Protein AF-A0A9D9LBS1-F1 (afdb_monomer)

Secondary structure (DSSP, 8-state):
--HHHHHHHHHHHHHHHHHHHHHHTT---HHHHHHHHHHHHHHHHH-S---SHHHHHHHHHHT-S-TTHHHHHHHHHHHTTT-----HHHHHHHHHHHHHTT-HHHHHHHHH--SSSSHHHHHHTT-SS--SSTTS-S-S--GGGTHHHHHIIIIIS-----TTSGGGTSEEE-----TT--EEEEEEEETTEEEEEEEEEETTEEEEEEEESS-EEETTEEE-SEEEEEEE--

Mean predicted aligned error: 3.22 Å

Foldseek 3Di:
DDPVLVVLLVLLVVLVVVLVVCVVVVHDNVVSPVSSVVSLVVNCVVPQDDQQLLNLLSCQVSVHHDPCSLVSNLVVCVVVQLADRDALSSLQRNLVSCLVVVNNQSSVSNACVCDPQHDNVCVVVVQPEPARDSVRPDGSHDCSSVSVVVSCVCAQQVFDADPVCPQPQEGARDHDDHPPDAKDWDWDQGPLGIKIKIWGQDPFAIKIKIAASAWYDDVNHTDGGGIDIDGDGD

pLDDT: mean 96.55, std 3.09, range [60.72, 98.62]

Sequence (234 aa):
APVPFVLTATARREALRLAEYAKVLGRETGEYLEQAKVYEAALLREYPNLSQTTALAIYAYEHIGPRDAARRLAAKVRENAAKADYGVLGAKLVPRVLAQNGYVDEALELLIQPEYPGYVNWLRMGATTLWEYWDGSFSHAHVMFGDLASFMMQYLAGIKPDKAHPGFSFLDWKPCFPQKLAWLKACSQLPTGKISVSWKRTAKGVKYEITLPVPGKIFGKKVAAGKHTGLVDR

Radius of gyration: 19.37 Å; Cα contacts (8 Å, |Δi|>4): 402; chains: 1; bounding box: 49×47×43 Å

Structure (mmCIF, N/CA/C/O backbone):
data_AF-A0A9D9LBS1-F1
#
_entry.id   AF-A0A9D9LBS1-F1
#
loop_
_atom_site.group_PDB
_atom_site.id
_atom_site.type_symbol
_atom_site.label_atom_id
_atom_site.label_alt_id
_atom_site.label_comp_id
_atom_site.label_asym_id
_atom_site.label_entity_id
_atom_site.label_seq_id
_atom_site.pdbx_PDB_ins_code
_atom_site.Cartn_x
_atom_site.Cartn_y
_atom_site.Cartn_z
_atom_site.occupancy
_atom_site.B_iso_or_equiv
_atom_site.auth_seq_id
_atom_site.auth_comp_id
_atom_site.auth_asym_id
_atom_site.auth_atom_id
_atom_site.pdbx_PDB_model_num
ATOM 1 N N . ALA A 1 1 ? 12.392 0.406 -13.557 1.00 89.44 1 ALA A N 1
ATOM 2 C CA . ALA A 1 1 ? 12.799 1.815 -13.359 1.00 89.44 1 ALA A CA 1
ATOM 3 C C . ALA A 1 1 ? 14.321 1.857 -13.287 1.00 89.44 1 ALA A C 1
ATOM 5 O O . ALA A 1 1 ? 14.872 0.887 -12.771 1.00 89.44 1 ALA A O 1
ATOM 6 N N . PRO A 1 2 ? 14.995 2.900 -13.802 1.00 95.69 2 PRO A N 1
ATOM 7 C CA . PRO A 1 2 ? 16.451 3.009 -13.726 1.00 95.69 2 PRO A CA 1
ATOM 8 C C . PRO A 1 2 ? 16.939 2.955 -12.274 1.00 95.69 2 PRO A C 1
ATOM 10 O O . PRO A 1 2 ? 16.338 3.583 -11.401 1.00 95.69 2 PRO A O 1
ATOM 13 N N . VAL A 1 3 ? 18.026 2.225 -12.016 1.00 95.62 3 VAL A N 1
ATOM 14 C CA . VAL A 1 3 ? 18.598 2.097 -10.664 1.00 95.62 3 VAL A CA 1
ATOM 15 C C . VAL A 1 3 ? 18.942 3.464 -10.056 1.00 95.62 3 VAL A C 1
ATOM 17 O O . VAL A 1 3 ? 18.500 3.711 -8.934 1.00 95.62 3 VAL A O 1
ATOM 20 N N . PRO A 1 4 ? 19.608 4.402 -10.767 1.00 97.44 4 PRO A N 1
ATOM 21 C CA . PRO A 1 4 ? 19.928 5.701 -10.177 1.00 97.44 4 PRO A CA 1
ATOM 22 C C . PRO A 1 4 ? 18.678 6.515 -9.818 1.00 97.44 4 PRO A C 1
ATOM 24 O O . PRO A 1 4 ? 18.653 7.158 -8.777 1.00 97.44 4 PRO A O 1
ATOM 27 N N . PHE A 1 5 ? 17.601 6.433 -10.610 1.00 97.75 5 PHE A N 1
ATOM 28 C CA . PHE A 1 5 ? 16.321 7.064 -10.267 1.00 97.75 5 PHE A CA 1
ATOM 29 C C . PHE A 1 5 ? 15.759 6.523 -8.944 1.00 97.75 5 PHE A C 1
ATOM 31 O O . PHE A 1 5 ? 15.382 7.293 -8.063 1.00 97.75 5 PHE A O 1
ATOM 38 N N . VAL A 1 6 ? 15.728 5.195 -8.787 1.00 96.94 6 VAL A N 1
ATOM 39 C CA . VAL A 1 6 ? 15.213 4.543 -7.573 1.00 96.94 6 VAL A CA 1
ATOM 40 C C . VAL A 1 6 ? 16.053 4.908 -6.348 1.00 96.94 6 VAL A C 1
ATOM 42 O O . VAL A 1 6 ? 15.490 5.220 -5.296 1.00 96.94 6 VAL A O 1
ATOM 45 N N . LEU A 1 7 ? 17.381 4.892 -6.477 1.00 97.19 7 LEU A N 1
ATOM 46 C CA . LEU A 1 7 ? 18.294 5.241 -5.390 1.00 97.19 7 LEU A CA 1
ATOM 47 C C . LEU A 1 7 ? 18.145 6.707 -4.980 1.00 97.19 7 LEU A C 1
ATOM 49 O O . LEU A 1 7 ? 17.982 6.981 -3.795 1.00 97.19 7 LEU A O 1
ATOM 53 N N . THR A 1 8 ? 18.108 7.639 -5.934 1.00 97.88 8 THR A N 1
ATOM 54 C CA . THR A 1 8 ? 17.955 9.071 -5.634 1.00 97.88 8 THR A CA 1
ATOM 55 C C . THR A 1 8 ? 16.583 9.382 -5.030 1.00 97.88 8 THR A C 1
ATOM 57 O O . THR A 1 8 ? 16.495 10.150 -4.073 1.00 97.88 8 THR A O 1
ATOM 60 N N . ALA A 1 9 ? 15.507 8.745 -5.509 1.00 97.56 9 ALA A N 1
ATOM 61 C CA . ALA A 1 9 ? 14.179 8.877 -4.902 1.00 97.56 9 ALA A CA 1
ATOM 62 C C . ALA A 1 9 ? 14.149 8.331 -3.467 1.00 97.56 9 ALA A C 1
ATOM 64 O O . ALA A 1 9 ? 13.569 8.952 -2.576 1.00 97.56 9 ALA A O 1
ATOM 65 N N . THR A 1 10 ? 14.829 7.209 -3.223 1.00 96.81 10 THR A N 1
ATOM 66 C CA . THR A 1 10 ? 14.969 6.643 -1.876 1.00 96.81 10 THR A CA 1
ATOM 67 C C . THR A 1 10 ? 15.778 7.573 -0.973 1.00 96.81 10 THR A C 1
ATOM 69 O O . THR A 1 10 ? 15.340 7.859 0.134 1.00 96.81 10 THR A O 1
ATOM 72 N N . ALA A 1 11 ? 16.898 8.120 -1.450 1.00 97.88 11 ALA A N 1
ATOM 73 C CA . ALA A 1 11 ? 17.718 9.066 -0.695 1.00 97.88 11 ALA A CA 1
ATOM 74 C C . ALA A 1 11 ? 16.939 10.336 -0.317 1.00 97.88 11 ALA A C 1
ATOM 76 O O . ALA A 1 11 ? 16.990 10.768 0.834 1.00 97.88 11 ALA A O 1
ATOM 77 N N . ARG A 1 12 ? 16.130 10.880 -1.242 1.00 98.19 12 ARG A N 1
ATOM 78 C CA . ARG A 1 12 ? 15.191 11.975 -0.944 1.00 98.19 12 ARG A CA 1
ATOM 79 C C . ARG A 1 12 ? 14.228 11.600 0.181 1.00 98.19 12 ARG A C 1
ATOM 81 O O . ARG A 1 12 ? 14.052 12.375 1.118 1.00 98.19 12 ARG A O 1
ATOM 88 N N . ARG A 1 13 ? 13.600 10.423 0.092 1.00 97.31 13 ARG A N 1
ATOM 89 C CA . ARG A 1 13 ? 12.663 9.933 1.113 1.00 97.31 13 ARG A CA 1
ATOM 90 C C . ARG A 1 13 ? 13.339 9.800 2.476 1.00 97.31 13 ARG A C 1
ATOM 92 O O . ARG A 1 13 ? 12.746 10.194 3.477 1.00 97.31 13 ARG A O 1
ATOM 99 N N . GLU A 1 14 ? 14.549 9.250 2.526 1.00 97.94 14 GLU A N 1
ATOM 100 C CA . GLU A 1 14 ? 15.291 9.101 3.781 1.00 97.94 14 GLU A CA 1
ATOM 101 C C . GLU A 1 14 ? 15.689 10.457 4.373 1.00 97.94 14 GLU A C 1
ATOM 103 O O . GLU A 1 14 ? 15.511 10.656 5.570 1.00 97.94 14 GLU A O 1
ATOM 108 N N . ALA A 1 15 ? 16.105 11.429 3.556 1.00 98.31 15 ALA A N 1
ATOM 109 C CA . ALA A 1 15 ? 16.367 12.790 4.028 1.00 98.31 15 ALA A CA 1
ATOM 110 C C . ALA A 1 15 ? 15.108 13.435 4.646 1.00 98.31 15 ALA A C 1
ATOM 112 O O . ALA A 1 15 ? 15.153 13.969 5.753 1.00 98.31 15 ALA A O 1
ATOM 113 N N . LEU A 1 16 ? 13.940 13.293 4.006 1.00 97.81 16 LEU A N 1
ATOM 114 C CA . LEU A 1 16 ? 12.671 13.766 4.577 1.00 97.81 16 LEU A CA 1
ATOM 115 C C . LEU A 1 16 ? 12.319 13.056 5.895 1.00 97.81 16 LEU A C 1
ATOM 117 O O . LEU A 1 16 ? 11.843 13.697 6.831 1.00 97.81 16 LEU A O 1
ATOM 121 N N . ARG A 1 17 ? 12.572 11.747 6.005 1.00 96.75 17 ARG A N 1
ATOM 122 C CA . ARG A 1 17 ? 12.360 10.992 7.252 1.00 96.75 17 ARG A CA 1
ATOM 123 C C . ARG A 1 17 ? 13.307 11.427 8.360 1.00 96.75 17 ARG A C 1
ATOM 125 O O . ARG A 1 17 ? 12.867 11.562 9.494 1.00 96.75 17 ARG A O 1
ATOM 132 N N . LEU A 1 18 ? 14.574 11.679 8.044 1.00 97.94 18 LEU A N 1
ATOM 133 C CA . LEU A 1 18 ? 15.536 12.211 9.006 1.00 97.94 18 LEU A CA 1
ATOM 134 C C . LEU A 1 18 ? 15.104 13.587 9.513 1.00 97.94 18 LEU A C 1
ATOM 136 O O . LEU A 1 18 ? 15.179 13.824 10.714 1.00 97.94 18 LEU A O 1
ATOM 140 N N . ALA A 1 19 ? 14.552 14.446 8.651 1.00 98.06 19 ALA A N 1
ATOM 141 C CA . ALA A 1 19 ? 13.939 15.700 9.086 1.00 98.06 19 ALA A CA 1
ATOM 142 C C . ALA A 1 19 ? 12.725 15.467 10.013 1.00 98.06 19 ALA A C 1
ATOM 144 O O . ALA A 1 19 ? 12.604 16.134 11.043 1.00 98.06 19 ALA A O 1
ATOM 145 N N . GLU A 1 20 ? 11.847 14.501 9.696 1.00 95.31 20 GLU A N 1
ATOM 146 C CA . GLU A 1 20 ? 10.733 14.102 10.575 1.00 95.31 20 GLU A CA 1
ATOM 147 C C . GLU A 1 20 ? 11.251 13.628 11.950 1.00 95.31 20 GLU A C 1
ATOM 149 O O . GLU A 1 20 ? 10.736 14.054 12.985 1.00 95.31 20 GLU A O 1
ATOM 154 N N . TYR A 1 21 ? 12.294 12.794 11.984 1.00 96.00 21 TYR A N 1
ATOM 155 C CA . TYR A 1 21 ? 12.882 12.274 13.222 1.00 96.00 21 TYR A CA 1
ATOM 156 C C . TYR A 1 21 ? 13.606 13.352 14.026 1.00 96.00 21 TYR A C 1
ATOM 158 O O . TYR A 1 21 ? 13.414 13.439 15.237 1.00 96.00 21 TYR A O 1
ATOM 166 N N . ALA A 1 22 ? 14.394 14.205 13.371 1.00 97.56 22 ALA A N 1
ATOM 167 C CA . ALA A 1 22 ? 15.072 15.327 14.008 1.00 97.56 22 ALA A CA 1
ATOM 168 C C . ALA A 1 22 ? 14.062 16.257 14.686 1.00 97.56 22 ALA A C 1
ATOM 170 O O . ALA A 1 22 ? 14.231 16.582 15.859 1.00 97.56 22 ALA A O 1
ATOM 171 N N . LYS A 1 23 ? 12.946 16.568 14.014 1.00 95.81 23 LYS A N 1
ATOM 172 C CA . LYS A 1 23 ? 11.851 17.349 14.601 1.00 95.81 23 LYS A CA 1
ATOM 173 C C . LYS A 1 23 ? 11.283 16.702 15.866 1.00 95.81 23 LYS A C 1
ATOM 175 O O . LYS A 1 23 ? 11.083 17.394 16.859 1.00 95.81 23 LYS A O 1
ATOM 180 N N . VAL A 1 24 ? 11.027 15.391 15.847 1.00 94.12 24 VAL A N 1
ATOM 181 C CA . VAL A 1 24 ? 10.524 14.653 17.023 1.00 94.12 24 VAL A CA 1
ATOM 182 C C . VAL A 1 24 ? 11.526 14.687 18.180 1.00 94.12 24 VAL A C 1
ATOM 184 O O . VAL A 1 24 ? 11.125 14.775 19.336 1.00 94.12 24 VAL A O 1
ATOM 187 N N . LEU A 1 25 ? 12.823 14.651 17.874 1.00 96.62 25 LEU A N 1
ATOM 188 C CA . LEU A 1 25 ? 13.906 14.677 18.858 1.00 96.62 25 LEU A CA 1
ATOM 189 C C . LEU A 1 25 ? 14.319 16.096 19.292 1.00 96.62 25 LEU A C 1
ATOM 191 O O . LEU A 1 25 ? 15.281 16.225 20.047 1.00 96.62 25 LEU A O 1
ATOM 195 N N . GLY A 1 26 ? 13.647 17.150 18.812 1.00 97.25 26 GLY A N 1
ATOM 196 C CA . GLY A 1 26 ? 14.011 18.542 19.104 1.00 97.25 26 GLY A CA 1
ATOM 197 C C . GLY A 1 26 ? 15.367 18.963 18.523 1.00 97.25 26 GLY A C 1
ATOM 198 O O . GLY A 1 26 ? 16.056 19.790 19.112 1.00 97.25 26 GLY A O 1
ATOM 199 N N . ARG A 1 27 ? 15.776 18.361 17.403 1.00 98.00 27 ARG A N 1
ATOM 200 C CA . ARG A 1 27 ? 17.031 18.640 16.691 1.00 98.00 27 ARG A CA 1
ATOM 201 C C . ARG A 1 27 ? 16.787 19.467 15.432 1.00 98.00 27 ARG A C 1
ATOM 203 O O . ARG A 1 27 ? 15.689 19.469 14.875 1.00 98.00 27 ARG A O 1
ATOM 210 N N . GLU A 1 28 ? 17.849 20.112 14.961 1.00 97.38 28 GLU A N 1
ATOM 211 C CA . GLU A 1 28 ? 17.852 20.866 13.708 1.00 97.38 28 GLU A CA 1
ATOM 212 C C . GLU A 1 28 ? 17.455 19.995 12.508 1.00 97.38 28 GLU A C 1
ATOM 214 O O . GLU A 1 28 ? 17.869 18.843 12.380 1.00 97.38 28 GLU A O 1
ATOM 219 N N . THR A 1 29 ? 16.639 20.564 11.617 1.00 98.19 29 THR A N 1
ATOM 220 C CA . THR A 1 29 ? 16.077 19.856 10.447 1.00 98.19 29 THR A CA 1
ATOM 221 C C . THR A 1 29 ? 16.605 20.374 9.110 1.00 98.19 29 THR A C 1
ATOM 223 O O . THR A 1 29 ? 16.421 19.710 8.090 1.00 98.19 29 THR A O 1
ATOM 226 N N . GLY A 1 30 ? 17.251 21.547 9.109 1.00 97.56 30 GLY A N 1
ATOM 227 C CA . GLY A 1 30 ? 17.585 22.300 7.899 1.00 97.56 30 GLY A CA 1
ATOM 228 C C . GLY A 1 30 ? 18.428 21.510 6.902 1.00 97.56 30 GLY A C 1
ATOM 229 O O . GLY A 1 30 ? 18.042 21.400 5.743 1.00 97.56 30 GLY A O 1
ATOM 230 N N . GLU A 1 31 ? 19.519 20.892 7.360 1.00 97.44 31 GLU A N 1
ATOM 231 C CA . GLU A 1 31 ? 20.429 20.116 6.504 1.00 97.44 31 GLU A CA 1
ATOM 232 C C . GLU A 1 31 ? 19.696 19.010 5.730 1.00 97.44 31 GLU A C 1
ATOM 234 O O . GLU A 1 31 ? 19.823 18.906 4.510 1.00 97.44 31 GLU A O 1
ATOM 239 N N . TYR A 1 32 ? 18.856 18.231 6.416 1.00 98.31 32 TYR A N 1
ATOM 240 C CA . TYR A 1 32 ? 18.104 17.138 5.800 1.00 98.31 32 TYR A CA 1
ATOM 241 C C . TYR A 1 32 ? 17.063 17.635 4.789 1.00 98.31 32 TYR A C 1
ATOM 243 O O . TYR A 1 32 ? 16.858 17.016 3.743 1.00 98.31 32 TYR A O 1
ATOM 251 N N . LEU A 1 33 ? 16.408 18.763 5.075 1.00 98.38 33 LEU A N 1
ATOM 252 C CA . LEU A 1 33 ? 15.448 19.369 4.152 1.00 98.38 33 LEU A CA 1
ATOM 253 C C . LEU A 1 33 ? 16.139 19.920 2.900 1.00 98.38 33 LEU A C 1
ATOM 255 O O . LEU A 1 33 ? 15.628 19.728 1.796 1.00 98.38 33 LEU A O 1
ATOM 259 N N . GLU A 1 34 ? 17.305 20.552 3.044 1.00 98.38 34 GLU A N 1
ATOM 260 C CA . GLU A 1 34 ? 18.101 21.005 1.899 1.00 98.38 34 GLU A CA 1
ATOM 261 C C . GLU A 1 34 ? 18.599 19.825 1.061 1.00 98.38 34 GLU A C 1
ATOM 263 O O . GLU A 1 34 ? 18.470 19.831 -0.165 1.00 98.38 34 GLU A O 1
ATOM 268 N N . GLN A 1 35 ? 19.061 18.751 1.702 1.00 98.06 35 GLN A N 1
ATOM 269 C CA . GLN A 1 35 ? 19.476 17.540 1.000 1.00 98.06 35 GLN A CA 1
ATOM 270 C C . GLN A 1 35 ? 18.318 16.911 0.203 1.00 98.06 35 GLN A C 1
ATOM 272 O O . GLN A 1 35 ? 18.492 16.523 -0.956 1.00 98.06 35 GLN A O 1
ATOM 277 N N . ALA A 1 36 ? 17.109 16.868 0.774 1.00 98.25 36 ALA A N 1
ATOM 278 C CA . ALA A 1 36 ? 15.919 16.390 0.074 1.00 98.25 36 ALA A CA 1
ATOM 279 C C . ALA A 1 36 ? 15.594 17.234 -1.174 1.00 98.25 36 ALA A C 1
ATOM 281 O O . ALA A 1 36 ? 15.261 16.666 -2.219 1.00 98.25 36 ALA A O 1
ATOM 282 N N . LYS A 1 37 ? 15.739 18.567 -1.099 1.00 98.00 37 LYS A N 1
ATOM 283 C CA . LYS A 1 37 ? 15.551 19.473 -2.248 1.00 98.00 37 LYS A CA 1
ATOM 284 C C . LYS A 1 37 ? 16.577 19.218 -3.351 1.00 98.00 37 LYS A C 1
ATOM 286 O O . LYS A 1 37 ? 16.204 19.189 -4.522 1.00 98.00 37 LYS A O 1
ATOM 291 N N . VAL A 1 38 ? 17.844 18.990 -2.995 1.00 98.25 38 VAL A N 1
ATOM 292 C CA . VAL A 1 38 ? 18.903 18.660 -3.965 1.00 98.25 38 VAL A CA 1
ATOM 293 C C . VAL A 1 38 ? 18.562 17.374 -4.721 1.00 98.25 38 VAL A C 1
ATOM 295 O O . VAL A 1 38 ? 18.625 17.345 -5.953 1.00 98.25 38 VAL A O 1
ATOM 298 N N . TYR A 1 39 ? 18.140 16.323 -4.010 1.00 98.25 39 TYR A N 1
ATOM 299 C CA . TYR A 1 39 ? 17.729 15.071 -4.647 1.00 98.25 39 TYR A CA 1
ATOM 300 C C . TYR A 1 39 ? 16.485 15.236 -5.523 1.00 98.25 39 TYR A C 1
ATOM 302 O O . TYR A 1 39 ? 16.432 14.672 -6.614 1.00 98.25 39 TYR A O 1
ATOM 310 N N . GLU A 1 40 ? 15.499 16.020 -5.088 1.00 97.56 40 GLU A N 1
ATOM 311 C CA . GLU A 1 40 ? 14.312 16.317 -5.894 1.00 97.56 40 GLU A CA 1
ATOM 312 C C . GLU A 1 40 ? 14.665 17.040 -7.195 1.00 97.56 40 GLU A C 1
ATOM 314 O O . GLU A 1 40 ? 14.237 16.614 -8.267 1.00 97.56 40 GLU A O 1
ATOM 319 N N . ALA A 1 41 ? 15.501 18.077 -7.124 1.00 97.25 41 ALA A N 1
ATOM 320 C CA . ALA A 1 41 ? 15.955 18.809 -8.302 1.00 97.25 41 ALA A CA 1
ATOM 321 C C . ALA A 1 41 ? 16.694 17.893 -9.292 1.00 97.25 41 ALA A C 1
ATOM 323 O O . ALA A 1 41 ? 16.435 17.944 -10.496 1.00 97.25 41 ALA A O 1
ATOM 324 N N . ALA A 1 42 ? 17.564 17.006 -8.795 1.00 97.50 42 ALA A N 1
ATOM 325 C CA . ALA A 1 42 ? 18.244 16.013 -9.622 1.00 97.50 42 ALA A CA 1
ATOM 326 C C . ALA A 1 42 ? 17.261 15.023 -10.273 1.00 97.50 42 ALA A C 1
ATOM 328 O O . ALA A 1 42 ? 17.381 14.733 -11.462 1.00 97.50 42 ALA A O 1
ATOM 329 N N . LEU A 1 43 ? 16.257 14.538 -9.533 1.00 97.31 43 LEU A N 1
ATOM 330 C CA . LEU A 1 43 ? 15.231 13.639 -10.071 1.00 97.31 43 LEU A CA 1
ATOM 331 C C . LEU A 1 43 ? 14.442 14.293 -11.204 1.00 97.31 43 LEU A C 1
ATOM 333 O O . LEU A 1 43 ? 14.260 13.669 -12.245 1.00 97.31 43 LEU A O 1
ATOM 337 N N . LEU A 1 44 ? 13.997 15.538 -11.021 1.00 95.00 44 LEU A N 1
ATOM 338 C CA . LEU A 1 44 ? 13.207 16.248 -12.029 1.00 95.00 44 LEU A CA 1
ATOM 339 C C . LEU A 1 44 ? 14.029 16.610 -13.271 1.00 95.00 44 LEU A C 1
ATOM 341 O O . LEU A 1 44 ? 13.476 16.634 -14.368 1.00 95.00 44 LEU A O 1
ATOM 345 N N . ARG A 1 45 ? 15.333 16.863 -13.112 1.00 96.88 45 ARG A N 1
ATOM 346 C CA . ARG A 1 45 ? 16.241 17.166 -14.224 1.00 96.88 45 ARG A CA 1
ATOM 347 C C . ARG A 1 45 ? 16.578 15.929 -15.056 1.00 96.88 45 ARG A C 1
ATOM 349 O O . ARG A 1 45 ? 16.433 15.961 -16.271 1.00 96.88 45 ARG A O 1
ATOM 356 N N . GLU A 1 46 ? 17.029 14.855 -14.409 1.00 97.44 46 GLU A N 1
ATOM 357 C CA . GLU A 1 46 ? 17.530 13.650 -15.094 1.00 97.44 46 GLU A CA 1
ATOM 358 C C . GLU A 1 46 ? 16.395 12.702 -15.519 1.00 97.44 46 GLU A C 1
ATOM 360 O O . GLU A 1 46 ? 16.500 11.975 -16.505 1.00 97.44 46 GLU A O 1
ATOM 365 N N . TYR A 1 47 ? 15.288 12.700 -14.770 1.00 96.94 47 TYR A N 1
ATOM 366 C CA . TYR A 1 47 ? 14.158 11.794 -14.960 1.00 96.94 47 TYR A CA 1
ATOM 367 C C . TYR A 1 47 ? 12.834 12.570 -14.903 1.00 96.94 47 TYR A C 1
ATOM 369 O O . TYR A 1 47 ? 12.031 12.357 -13.991 1.00 96.94 47 TYR A O 1
ATOM 377 N N . PRO A 1 48 ? 12.552 13.460 -15.869 1.00 93.50 48 PRO A N 1
ATOM 378 C CA . PRO A 1 48 ? 11.336 14.272 -15.843 1.00 93.50 48 PRO A CA 1
ATOM 379 C C . PRO A 1 48 ? 10.061 13.455 -16.098 1.00 93.50 48 PRO A C 1
ATOM 381 O O . PRO A 1 48 ? 8.979 13.842 -15.657 1.00 93.50 48 PRO A O 1
ATOM 384 N N . ASN A 1 49 ? 10.155 12.341 -16.838 1.00 93.38 49 ASN A N 1
ATOM 385 C CA . ASN A 1 49 ? 8.973 11.626 -17.318 1.00 93.38 49 ASN A CA 1
ATOM 386 C C . ASN A 1 49 ? 9.215 10.135 -17.624 1.00 93.38 49 ASN A C 1
ATOM 388 O O . ASN A 1 49 ? 9.121 9.694 -18.770 1.00 93.38 49 ASN A O 1
ATOM 392 N N . LEU A 1 50 ? 9.508 9.331 -16.602 1.00 96.44 50 LEU A N 1
ATOM 393 C CA . LEU A 1 50 ? 9.565 7.873 -16.757 1.00 96.44 50 LEU A CA 1
ATOM 394 C C . LEU A 1 50 ? 8.166 7.239 -16.877 1.00 96.44 50 LEU A C 1
ATOM 396 O O . LEU A 1 50 ? 7.190 7.728 -16.312 1.00 96.44 50 LEU A O 1
ATOM 400 N N . SER A 1 51 ? 8.082 6.110 -17.589 1.00 95.94 51 SER A N 1
ATOM 401 C CA . SER A 1 51 ? 6.829 5.385 -17.864 1.00 95.94 51 SER A CA 1
ATOM 402 C C . SER A 1 51 ? 6.769 3.970 -17.278 1.00 95.94 51 SER A C 1
ATOM 404 O O . SER A 1 51 ? 5.729 3.317 -17.365 1.00 95.94 51 SER A O 1
ATOM 406 N N . GLN A 1 52 ? 7.857 3.464 -16.681 1.00 96.75 52 GLN A N 1
ATOM 407 C CA . GLN A 1 52 ? 7.837 2.131 -16.072 1.00 96.75 52 GLN A CA 1
ATOM 408 C C . GLN A 1 52 ? 6.924 2.122 -14.839 1.00 96.75 52 GLN A C 1
ATOM 410 O O . GLN A 1 52 ? 6.918 3.078 -14.065 1.00 96.75 52 GLN A O 1
ATOM 415 N N . THR A 1 53 ? 6.222 1.014 -14.609 1.00 97.31 53 THR A N 1
ATOM 416 C CA . THR A 1 53 ? 5.223 0.831 -13.539 1.00 97.31 53 THR A CA 1
ATOM 417 C C . THR A 1 53 ? 5.753 1.254 -12.163 1.00 97.31 53 THR A C 1
ATOM 419 O O . THR A 1 53 ? 5.159 2.097 -11.491 1.00 97.31 53 THR A O 1
ATOM 422 N N . THR A 1 54 ? 6.943 0.776 -11.774 1.00 97.75 54 THR A N 1
ATOM 423 C CA . THR A 1 54 ? 7.592 1.182 -10.514 1.00 97.75 54 THR A CA 1
ATOM 424 C C . THR A 1 54 ? 7.965 2.668 -10.482 1.00 97.75 54 THR A C 1
ATOM 426 O O . THR A 1 54 ? 7.887 3.278 -9.422 1.00 97.75 54 THR A O 1
ATOM 429 N N . ALA A 1 55 ? 8.359 3.273 -11.609 1.00 97.88 55 ALA A N 1
ATOM 430 C CA . ALA A 1 55 ? 8.723 4.692 -11.644 1.00 97.88 55 ALA A CA 1
ATOM 431 C C . ALA A 1 55 ? 7.494 5.595 -11.484 1.00 97.88 55 ALA A C 1
ATOM 433 O O . ALA A 1 55 ? 7.518 6.521 -10.679 1.00 97.88 55 ALA A O 1
ATOM 434 N N . LEU A 1 56 ? 6.397 5.269 -12.173 1.00 98.25 56 LEU A N 1
ATOM 435 C CA . LEU A 1 56 ? 5.111 5.951 -12.013 1.00 98.25 56 LEU A CA 1
ATOM 436 C C . LEU A 1 56 ? 4.588 5.836 -10.576 1.00 98.25 56 LEU A C 1
ATOM 438 O O . LEU A 1 56 ? 4.121 6.824 -10.009 1.00 98.25 56 LEU A O 1
ATOM 442 N N . ALA A 1 57 ? 4.723 4.657 -9.961 1.00 98.12 57 ALA A N 1
ATOM 443 C CA . ALA A 1 57 ? 4.379 4.471 -8.557 1.00 98.12 57 ALA A CA 1
ATOM 444 C C . ALA A 1 57 ? 5.261 5.325 -7.628 1.00 98.12 57 ALA A C 1
ATOM 446 O O . ALA A 1 57 ? 4.742 5.929 -6.697 1.00 98.12 57 ALA A O 1
ATOM 447 N N . ILE A 1 58 ? 6.568 5.435 -7.889 1.00 97.94 58 ILE A N 1
ATOM 448 C CA . ILE A 1 58 ? 7.463 6.316 -7.121 1.00 97.94 58 ILE A CA 1
ATOM 449 C C . ILE A 1 58 ? 7.043 7.782 -7.266 1.00 97.94 58 ILE A C 1
ATOM 451 O O . ILE A 1 58 ? 6.849 8.428 -6.244 1.00 97.94 58 ILE A O 1
ATOM 455 N N . TYR A 1 59 ? 6.832 8.294 -8.485 1.00 97.69 59 TYR A N 1
ATOM 456 C CA . TYR A 1 59 ? 6.389 9.682 -8.689 1.00 97.69 59 TYR A CA 1
ATOM 457 C C . TYR A 1 59 ? 5.125 10.005 -7.886 1.00 97.69 59 TYR A C 1
ATOM 459 O O . TYR A 1 59 ? 5.088 10.976 -7.132 1.00 97.69 59 TYR A O 1
ATOM 467 N N . ALA A 1 60 ? 4.108 9.147 -7.998 1.00 97.62 60 ALA A N 1
ATOM 468 C CA . ALA A 1 60 ? 2.839 9.348 -7.315 1.00 97.62 60 ALA A CA 1
ATOM 469 C C . ALA A 1 60 ? 2.951 9.220 -5.787 1.00 97.62 60 ALA A C 1
ATOM 471 O O . ALA A 1 60 ? 2.352 10.015 -5.069 1.00 97.62 60 ALA A O 1
ATOM 472 N N . TYR A 1 61 ? 3.711 8.239 -5.289 1.00 96.44 61 TYR A N 1
ATOM 473 C CA . TYR A 1 61 ? 3.867 7.989 -3.853 1.00 96.44 61 TYR A CA 1
ATOM 474 C C . TYR A 1 61 ? 4.689 9.074 -3.149 1.00 96.44 61 TYR A C 1
ATOM 476 O O . TYR A 1 61 ? 4.421 9.420 -2.004 1.00 96.44 61 TYR A O 1
ATOM 484 N N . GLU A 1 62 ? 5.711 9.590 -3.826 1.00 94.94 62 GLU A N 1
ATOM 485 C CA . GLU A 1 62 ? 6.633 10.603 -3.297 1.00 94.94 62 GLU A CA 1
ATOM 486 C C . GLU A 1 62 ? 6.168 12.039 -3.544 1.00 94.94 62 GLU A C 1
ATOM 488 O O . GLU A 1 62 ? 6.817 12.979 -3.074 1.00 94.94 62 GLU A O 1
ATOM 493 N N . HIS A 1 63 ? 5.078 12.196 -4.302 1.00 93.94 63 HIS A N 1
ATOM 494 C CA . HIS A 1 63 ? 4.538 13.471 -4.764 1.00 93.94 63 HIS A CA 1
ATOM 495 C C . HIS A 1 63 ? 5.559 14.317 -5.544 1.00 93.94 63 HIS A C 1
ATOM 497 O O . HIS A 1 63 ? 5.657 15.525 -5.342 1.00 93.94 63 HIS A O 1
ATOM 503 N N . ILE A 1 64 ? 6.307 13.678 -6.449 1.00 93.19 64 ILE A N 1
ATOM 504 C CA . ILE A 1 64 ? 7.276 14.328 -7.347 1.00 93.19 64 ILE A CA 1
ATOM 505 C C . ILE A 1 64 ? 6.958 14.007 -8.810 1.00 93.19 64 ILE A C 1
ATOM 507 O O . ILE A 1 64 ? 6.320 13.002 -9.115 1.00 93.19 64 ILE A O 1
ATOM 511 N N . GLY A 1 65 ? 7.454 14.828 -9.734 1.00 90.50 65 GLY A N 1
ATOM 512 C CA . GLY A 1 65 ? 7.322 14.578 -11.171 1.00 90.50 65 GLY A CA 1
ATOM 513 C C . GLY A 1 65 ? 5.892 14.775 -11.703 1.00 90.50 65 GLY A C 1
ATOM 514 O O . GLY A 1 65 ? 5.166 15.646 -11.212 1.00 90.50 65 GLY A O 1
ATOM 515 N N . PRO A 1 66 ? 5.476 14.018 -12.739 1.00 92.44 66 PRO A N 1
ATOM 516 C CA . PRO A 1 66 ? 4.181 14.205 -13.391 1.00 92.44 66 PRO A CA 1
ATOM 517 C C . PRO A 1 66 ? 2.997 13.980 -12.441 1.00 92.44 66 PRO A C 1
ATOM 519 O O . PRO A 1 66 ? 2.827 12.899 -11.874 1.00 92.44 66 PRO A O 1
ATOM 522 N N . ARG A 1 67 ? 2.112 14.979 -12.332 1.00 93.81 67 ARG A N 1
ATOM 523 C CA . ARG A 1 67 ? 0.915 14.919 -11.467 1.00 93.81 67 ARG A CA 1
ATOM 524 C C . ARG A 1 67 ? -0.063 13.807 -11.846 1.00 93.81 67 ARG A C 1
ATOM 526 O O . ARG A 1 67 ? -0.869 13.390 -11.023 1.00 93.81 67 ARG A O 1
ATOM 533 N N . ASP A 1 68 ? -0.005 13.324 -13.082 1.00 97.12 68 ASP A N 1
ATOM 534 C CA . ASP A 1 68 ? -0.878 12.276 -13.600 1.00 97.12 68 ASP A CA 1
ATOM 535 C C . ASP A 1 68 ? -0.260 10.866 -13.528 1.00 97.12 68 ASP A C 1
ATOM 537 O O . ASP A 1 68 ? -0.821 9.923 -14.093 1.00 97.12 68 ASP A O 1
ATOM 541 N N . ALA A 1 69 ? 0.861 10.692 -12.816 1.00 98.00 69 ALA A N 1
ATOM 542 C CA . ALA A 1 69 ? 1.568 9.416 -12.716 1.00 98.00 69 ALA A CA 1
ATOM 543 C C . ALA A 1 69 ? 0.674 8.260 -12.231 1.00 98.00 69 ALA A C 1
ATOM 545 O O . ALA A 1 69 ? 0.725 7.173 -12.804 1.00 98.00 69 ALA A O 1
ATOM 546 N N . ALA A 1 70 ? -0.204 8.491 -11.247 1.00 98.38 70 ALA A N 1
ATOM 547 C CA . ALA A 1 70 ? -1.144 7.471 -10.769 1.00 98.38 70 ALA A CA 1
ATOM 548 C C . ALA A 1 70 ? -2.176 7.061 -11.837 1.00 98.38 70 ALA A C 1
ATOM 550 O O . ALA A 1 70 ? -2.478 5.880 -11.990 1.00 98.38 70 ALA A O 1
ATOM 551 N N . ARG A 1 71 ? -2.674 8.023 -12.626 1.00 98.50 71 ARG A N 1
ATOM 552 C CA . ARG A 1 71 ? -3.595 7.760 -13.744 1.00 98.50 71 ARG A CA 1
ATOM 553 C C . ARG A 1 71 ? -2.913 6.939 -14.838 1.00 98.50 71 ARG A C 1
ATOM 555 O O . ARG A 1 71 ? -3.489 5.980 -15.341 1.00 98.50 71 ARG A O 1
ATOM 562 N N . ARG A 1 72 ? -1.676 7.300 -15.188 1.00 98.38 72 ARG A N 1
ATOM 563 C CA . ARG A 1 72 ? -0.860 6.570 -16.172 1.00 98.38 72 ARG A CA 1
ATOM 564 C C . ARG A 1 72 ? -0.514 5.165 -15.692 1.00 98.38 72 ARG A C 1
ATOM 566 O O . ARG A 1 72 ? -0.538 4.232 -16.485 1.00 98.38 72 ARG A O 1
ATOM 573 N N . LEU A 1 73 ? -0.247 5.005 -14.396 1.00 98.56 73 LEU A N 1
ATOM 574 C CA . LEU A 1 73 ? -0.040 3.700 -13.777 1.00 98.56 73 LEU A CA 1
ATOM 575 C C . LEU A 1 73 ? -1.286 2.818 -13.919 1.00 98.56 73 LEU A C 1
ATOM 577 O O . LEU A 1 73 ? -1.169 1.679 -14.360 1.00 98.56 73 LEU A O 1
ATOM 581 N N . ALA A 1 74 ? -2.471 3.351 -13.611 1.00 98.62 74 ALA A N 1
ATOM 582 C CA . ALA A 1 74 ? -3.730 2.626 -13.773 1.00 98.62 74 ALA A CA 1
ATOM 583 C C . ALA A 1 74 ? -3.985 2.223 -15.235 1.00 98.62 74 ALA A C 1
ATOM 585 O O . ALA A 1 74 ? -4.348 1.079 -15.497 1.00 98.62 74 ALA A O 1
ATOM 586 N N . ALA A 1 75 ? -3.736 3.122 -16.195 1.00 98.50 75 ALA A N 1
ATOM 587 C CA . ALA A 1 75 ? -3.839 2.804 -17.621 1.00 98.50 75 ALA A CA 1
ATOM 588 C C . ALA A 1 75 ? -2.906 1.647 -18.016 1.00 98.50 75 ALA A C 1
ATOM 590 O O . ALA A 1 75 ? -3.363 0.667 -18.597 1.00 98.50 75 ALA A O 1
ATOM 591 N N . LYS A 1 76 ? -1.639 1.697 -17.588 1.00 98.12 76 LYS A N 1
ATOM 592 C CA . LYS A 1 76 ? -0.646 0.654 -17.876 1.00 98.12 76 LYS A CA 1
ATOM 593 C C . LYS A 1 76 ? -1.025 -0.709 -17.286 1.00 98.12 76 LYS A C 1
ATOM 595 O O . LYS A 1 76 ? -0.810 -1.735 -17.924 1.00 98.12 76 LYS A O 1
ATOM 600 N N . VAL A 1 77 ? -1.621 -0.729 -16.091 1.00 98.19 77 VAL A N 1
ATOM 601 C CA . VAL A 1 77 ? -2.163 -1.960 -15.492 1.00 98.19 77 VAL A CA 1
ATOM 602 C C . VAL A 1 77 ? -3.278 -2.539 -16.362 1.00 98.19 77 VAL A C 1
ATOM 604 O O . VAL A 1 77 ? -3.259 -3.735 -16.637 1.00 98.19 77 VAL A O 1
ATOM 607 N N . ARG A 1 78 ? -4.214 -1.715 -16.849 1.00 98.06 78 ARG A N 1
ATOM 608 C CA . ARG A 1 78 ? -5.294 -2.180 -17.739 1.00 98.06 78 ARG A CA 1
ATOM 609 C C . ARG A 1 78 ? -4.755 -2.698 -19.074 1.00 98.06 78 ARG A C 1
ATOM 611 O O . ARG A 1 78 ? -5.151 -3.773 -19.508 1.00 98.06 78 ARG A O 1
ATOM 618 N N . GLU A 1 79 ? -3.832 -1.963 -19.691 1.00 97.88 79 GLU A N 1
ATOM 619 C CA . GLU A 1 79 ? -3.188 -2.331 -20.961 1.00 97.88 79 GLU A CA 1
ATOM 620 C C . GLU A 1 79 ? -2.443 -3.670 -20.868 1.00 97.88 79 GLU A C 1
ATOM 622 O O . GLU A 1 79 ? -2.475 -4.460 -21.807 1.00 97.88 79 GLU A O 1
ATOM 627 N N . ASN A 1 80 ? -1.824 -3.962 -19.720 1.00 97.31 80 ASN A N 1
ATOM 628 C CA . ASN A 1 80 ? -1.106 -5.215 -19.477 1.00 97.31 80 ASN A CA 1
ATOM 629 C C . ASN A 1 80 ? -2.001 -6.352 -18.940 1.00 97.31 80 ASN A C 1
ATOM 631 O O . ASN A 1 80 ? -1.495 -7.304 -18.342 1.00 97.31 80 ASN A O 1
ATOM 635 N N . ALA A 1 81 ? -3.328 -6.242 -19.078 1.00 97.69 81 ALA A N 1
ATOM 636 C CA . ALA A 1 81 ? -4.295 -7.200 -18.529 1.00 97.69 81 ALA A CA 1
ATOM 637 C C . ALA A 1 81 ? -4.053 -7.514 -17.036 1.00 97.69 81 ALA A C 1
ATOM 639 O O . ALA A 1 81 ? -4.160 -8.654 -16.592 1.00 97.69 81 ALA A O 1
ATOM 640 N N . ALA A 1 82 ? -3.670 -6.486 -16.276 1.00 97.75 82 ALA A N 1
ATOM 641 C CA . ALA A 1 82 ? -3.335 -6.527 -14.857 1.00 97.75 82 ALA A CA 1
ATOM 642 C C . ALA A 1 82 ? -2.168 -7.450 -14.455 1.00 97.75 82 ALA A C 1
ATOM 644 O O . ALA A 1 82 ? -1.946 -7.668 -13.267 1.00 97.75 82 ALA A O 1
ATOM 645 N N . LYS A 1 83 ? -1.376 -7.965 -15.399 1.00 98.25 83 LYS A N 1
ATOM 646 C CA . LYS A 1 83 ? -0.195 -8.775 -15.073 1.00 98.25 83 LYS A CA 1
ATOM 647 C C . LYS A 1 83 ? 0.862 -7.946 -14.342 1.00 98.25 83 LYS A C 1
ATOM 649 O O . LYS A 1 83 ? 1.058 -6.762 -14.641 1.00 98.25 83 LYS A O 1
ATOM 654 N N . ALA A 1 84 ? 1.564 -8.568 -13.396 1.00 96.31 84 A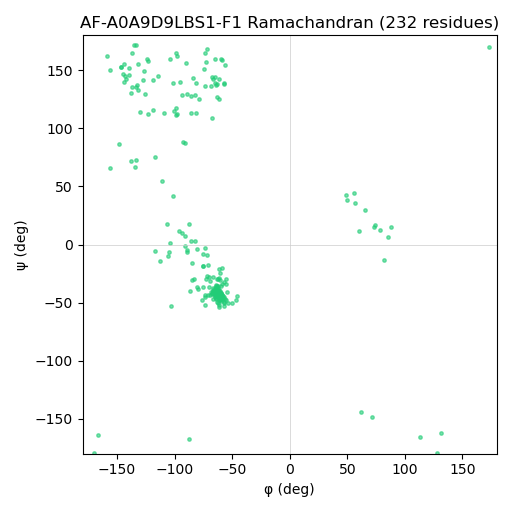LA A N 1
ATOM 655 C CA . ALA A 1 84 ? 2.573 -7.890 -12.590 1.00 96.31 84 ALA A CA 1
ATOM 656 C C . ALA A 1 84 ? 3.790 -7.473 -13.439 1.00 96.31 84 ALA A C 1
ATOM 658 O O . ALA A 1 84 ? 4.603 -8.295 -13.836 1.00 96.31 84 ALA A O 1
ATOM 659 N N . ASP A 1 85 ? 3.956 -6.174 -13.677 1.00 94.94 85 ASP A N 1
ATOM 660 C CA . ASP A 1 85 ? 5.124 -5.603 -14.369 1.00 94.94 85 ASP A CA 1
ATOM 661 C C . ASP A 1 85 ? 5.979 -4.786 -13.387 1.00 94.94 85 ASP A C 1
ATOM 663 O O . ASP A 1 85 ? 6.181 -3.575 -13.521 1.00 94.94 85 ASP A O 1
ATOM 667 N N . TYR A 1 86 ? 6.384 -5.432 -12.292 1.00 95.50 86 TYR A N 1
ATOM 668 C CA . TYR A 1 86 ? 7.206 -4.826 -11.250 1.00 95.50 86 TYR A CA 1
ATOM 669 C C . TYR A 1 86 ? 7.992 -5.861 -10.441 1.00 95.50 86 TYR A C 1
ATOM 671 O O . TYR A 1 86 ? 7.539 -6.977 -10.212 1.00 95.50 86 TYR A O 1
ATOM 679 N N . GLY A 1 87 ? 9.157 -5.446 -9.937 1.00 94.38 87 GLY A N 1
ATOM 680 C CA . GLY A 1 87 ? 9.890 -6.168 -8.893 1.00 94.38 87 GLY A CA 1
ATOM 681 C C . GLY A 1 87 ? 9.455 -5.766 -7.478 1.00 94.38 87 GLY A C 1
ATOM 682 O O . GLY A 1 87 ? 8.479 -5.037 -7.291 1.00 94.38 87 GLY A O 1
ATOM 683 N N . VAL A 1 88 ? 10.242 -6.166 -6.480 1.00 94.81 88 VAL A N 1
ATOM 684 C CA . VAL A 1 88 ? 9.972 -5.991 -5.037 1.00 94.81 88 VAL A CA 1
ATOM 685 C C . VAL A 1 88 ? 9.518 -4.581 -4.645 1.00 94.81 88 VAL A C 1
ATOM 687 O O . VAL A 1 88 ? 8.511 -4.409 -3.960 1.00 94.81 88 VAL A O 1
ATOM 690 N N . LEU A 1 89 ? 10.216 -3.537 -5.104 1.00 95.31 89 LEU A N 1
ATOM 691 C CA . LEU A 1 89 ? 9.839 -2.164 -4.756 1.00 95.31 89 LEU A CA 1
ATOM 692 C C . LEU A 1 89 ? 8.455 -1.789 -5.305 1.00 95.31 89 LEU A C 1
ATOM 694 O O . LEU A 1 89 ? 7.675 -1.115 -4.631 1.00 95.31 89 LEU A O 1
ATOM 698 N N . GLY A 1 90 ? 8.136 -2.234 -6.520 1.00 96.56 90 GLY A N 1
ATOM 699 C CA . GLY A 1 90 ? 6.816 -2.001 -7.090 1.00 96.56 90 GLY A CA 1
ATOM 700 C C . GLY A 1 90 ? 5.740 -2.860 -6.427 1.00 96.56 90 GLY A C 1
ATOM 701 O O . GLY A 1 90 ? 4.631 -2.369 -6.271 1.00 96.56 90 GLY A O 1
ATOM 702 N N . ALA A 1 91 ? 6.066 -4.051 -5.914 1.00 96.69 91 ALA A N 1
ATOM 703 C CA . ALA A 1 91 ? 5.116 -4.862 -5.147 1.00 96.69 91 ALA A CA 1
ATOM 704 C C . ALA A 1 91 ? 4.589 -4.131 -3.907 1.00 96.69 91 ALA A C 1
ATOM 706 O O . ALA A 1 91 ? 3.417 -4.262 -3.562 1.00 96.69 91 ALA A O 1
ATOM 707 N N . LYS A 1 92 ? 5.434 -3.297 -3.292 1.00 95.94 92 LYS A N 1
ATOM 708 C CA . LYS A 1 92 ? 5.031 -2.386 -2.220 1.00 95.94 92 LYS A CA 1
ATOM 709 C C . LYS A 1 92 ? 4.273 -1.163 -2.726 1.00 95.94 92 LYS A C 1
ATOM 711 O O . LYS A 1 92 ? 3.276 -0.773 -2.133 1.00 95.94 92 LYS A O 1
ATOM 716 N N . LEU A 1 93 ? 4.767 -0.487 -3.761 1.00 97.69 93 LEU A N 1
ATOM 717 C CA . LEU A 1 93 ? 4.255 0.840 -4.126 1.00 97.69 93 LEU A CA 1
ATOM 718 C C . LEU A 1 93 ? 3.047 0.800 -5.063 1.00 97.69 93 LEU A C 1
ATOM 720 O O . LEU A 1 93 ? 2.127 1.591 -4.881 1.00 97.69 93 LEU A O 1
ATOM 724 N N . VAL A 1 94 ? 3.026 -0.098 -6.045 1.00 98.25 94 VAL A N 1
ATOM 725 C CA . VAL A 1 94 ? 2.031 -0.099 -7.127 1.00 98.25 94 VAL A CA 1
ATOM 726 C C . VAL A 1 94 ? 0.607 -0.285 -6.587 1.00 98.25 94 VAL A C 1
ATOM 728 O O . VAL A 1 94 ? -0.210 0.605 -6.834 1.00 98.25 94 VAL A O 1
ATOM 731 N N . PRO A 1 95 ? 0.285 -1.326 -5.785 1.00 98.12 95 PRO A N 1
ATOM 732 C CA . PRO A 1 95 ? -1.077 -1.495 -5.274 1.00 98.12 95 PRO A CA 1
ATOM 733 C C . PRO A 1 95 ? -1.495 -0.347 -4.348 1.00 98.12 95 PRO A C 1
ATOM 735 O O . PRO A 1 95 ? -2.629 0.129 -4.405 1.00 98.12 95 PRO A O 1
ATOM 738 N N . ARG A 1 96 ? -0.561 0.145 -3.518 1.00 97.50 96 ARG A N 1
ATOM 739 C CA . ARG A 1 96 ? -0.799 1.265 -2.597 1.00 97.50 96 ARG A CA 1
ATOM 740 C C . ARG A 1 96 ? -1.160 2.538 -3.348 1.00 97.50 96 ARG A C 1
ATOM 742 O O . ARG A 1 96 ? -2.177 3.147 -3.043 1.00 97.50 96 ARG A O 1
ATOM 749 N N . VAL A 1 97 ? -0.351 2.925 -4.332 1.00 98.00 97 VAL A N 1
ATOM 750 C CA . VAL A 1 97 ? -0.566 4.137 -5.132 1.00 98.00 97 VAL A CA 1
ATOM 751 C C . VAL A 1 97 ? -1.897 4.070 -5.859 1.00 98.00 97 VAL A C 1
ATOM 753 O O . VAL A 1 97 ? -2.645 5.044 -5.833 1.00 98.00 97 VAL A O 1
ATOM 756 N N . LEU A 1 98 ? -2.212 2.930 -6.472 1.00 98.56 98 LEU A N 1
ATOM 757 C CA . LEU A 1 98 ? -3.489 2.734 -7.146 1.00 98.56 98 LEU A CA 1
ATOM 758 C C . LEU A 1 98 ? -4.659 2.958 -6.173 1.00 98.56 98 LEU A C 1
ATOM 760 O O . LEU A 1 98 ? -5.498 3.823 -6.421 1.00 98.56 98 LEU A O 1
ATOM 764 N N . ALA A 1 99 ? -4.667 2.292 -5.014 1.00 97.75 99 ALA A N 1
ATOM 765 C CA . ALA A 1 99 ? -5.729 2.464 -4.020 1.00 97.75 99 ALA A CA 1
ATOM 766 C C . ALA A 1 99 ? -5.813 3.893 -3.448 1.00 97.75 99 ALA A C 1
ATOM 768 O O . ALA A 1 99 ? -6.910 4.438 -3.324 1.00 97.75 99 ALA A O 1
ATOM 769 N N . GLN A 1 100 ? -4.677 4.531 -3.146 1.00 95.81 100 GLN A N 1
ATOM 770 C CA . GLN A 1 100 ? -4.620 5.910 -2.635 1.00 95.81 100 GLN A CA 1
ATOM 771 C C . GLN A 1 100 ? -5.208 6.934 -3.610 1.00 95.81 100 GLN A C 1
ATOM 773 O O . GLN A 1 100 ? -5.722 7.964 -3.177 1.00 95.81 100 GLN A O 1
ATOM 778 N N . ASN A 1 101 ? -5.137 6.650 -4.911 1.00 97.50 101 ASN A N 1
ATOM 779 C CA . ASN A 1 101 ? -5.531 7.567 -5.977 1.00 97.50 101 ASN A CA 1
ATOM 780 C C . ASN A 1 101 ? -6.857 7.174 -6.652 1.00 97.50 101 ASN A C 1
ATOM 782 O O . ASN A 1 101 ? -7.153 7.659 -7.740 1.00 97.50 101 ASN A O 1
ATOM 786 N N . GLY A 1 102 ? -7.666 6.320 -6.014 1.00 97.12 102 GLY A N 1
ATOM 787 C CA . GLY A 1 102 ? -9.007 5.963 -6.495 1.00 97.12 102 GLY A CA 1
ATOM 788 C C . GLY A 1 102 ? -9.061 4.823 -7.516 1.00 97.12 102 GLY A C 1
ATOM 789 O O . GLY A 1 102 ? -10.138 4.514 -8.009 1.00 97.12 102 GLY A O 1
ATOM 790 N N . TYR A 1 103 ? -7.938 4.158 -7.783 1.00 98.44 103 TYR A N 1
ATOM 791 C CA . TYR A 1 103 ? -7.811 3.025 -8.709 1.00 98.44 103 TYR A CA 1
ATOM 792 C C . TYR A 1 103 ? -7.759 1.685 -7.957 1.00 98.44 103 TYR A C 1
ATOM 794 O O . TYR A 1 103 ? -6.917 0.824 -8.214 1.00 98.44 103 TYR A O 1
ATOM 802 N N . VAL A 1 104 ? -8.603 1.521 -6.929 1.00 98.12 104 VAL A N 1
ATOM 803 C CA . VAL A 1 104 ? -8.584 0.303 -6.097 1.00 98.12 104 VAL A CA 1
ATOM 804 C C . VAL A 1 104 ? -9.015 -0.940 -6.880 1.00 98.12 104 VAL A C 1
ATOM 806 O O . VAL A 1 104 ? -8.564 -2.036 -6.562 1.00 98.12 104 VAL A O 1
ATOM 809 N N . ASP A 1 105 ? -9.853 -0.786 -7.903 1.00 98.25 105 ASP A N 1
ATOM 810 C CA . ASP A 1 105 ? -10.272 -1.901 -8.751 1.00 98.25 105 ASP A CA 1
ATOM 811 C C . ASP A 1 105 ? -9.099 -2.438 -9.574 1.00 98.25 105 ASP A C 1
ATOM 813 O O . ASP A 1 105 ? -8.881 -3.646 -9.608 1.00 98.25 105 ASP A O 1
ATOM 817 N N . GLU A 1 106 ? -8.274 -1.556 -10.140 1.00 98.56 106 GLU A N 1
ATOM 818 C CA . GLU A 1 106 ? -7.029 -1.932 -10.810 1.00 98.56 106 GLU A CA 1
ATOM 819 C C . GLU A 1 106 ? -6.032 -2.553 -9.833 1.00 98.56 106 GLU A C 1
ATOM 821 O O . GLU A 1 106 ? -5.375 -3.535 -10.171 1.00 98.56 106 GLU A O 1
ATOM 826 N N . ALA A 1 107 ? -5.929 -2.012 -8.613 1.00 98.31 107 ALA A N 1
ATOM 827 C CA . ALA A 1 107 ? -5.086 -2.593 -7.573 1.00 98.31 107 ALA A CA 1
ATOM 828 C C . ALA A 1 107 ? -5.536 -4.015 -7.218 1.00 98.31 107 ALA A C 1
ATOM 830 O O . ALA A 1 107 ? -4.697 -4.898 -7.083 1.00 98.31 107 ALA A O 1
ATOM 831 N N . LEU A 1 108 ? -6.844 -4.243 -7.064 1.00 98.19 108 LEU A N 1
ATOM 832 C CA . LEU A 1 108 ? -7.374 -5.567 -6.759 1.00 98.19 108 LEU A CA 1
ATOM 833 C C . LEU A 1 108 ? -7.143 -6.523 -7.931 1.00 98.19 108 LEU A C 1
ATOM 835 O O . LEU A 1 108 ? -6.654 -7.624 -7.697 1.00 98.19 108 LEU A O 1
ATOM 839 N N . GLU A 1 109 ? -7.437 -6.104 -9.164 1.00 97.88 109 GLU A N 1
ATOM 840 C CA . GLU A 1 109 ? -7.245 -6.935 -10.358 1.00 97.88 109 GLU A CA 1
ATOM 841 C C . GLU A 1 109 ? -5.793 -7.391 -10.492 1.00 97.88 109 GLU A C 1
ATOM 843 O O . GLU A 1 109 ? -5.535 -8.575 -10.674 1.00 97.88 109 GLU A O 1
ATOM 848 N N . LEU A 1 110 ? -4.842 -6.477 -10.295 1.00 97.31 110 LEU A N 1
ATOM 849 C CA . LEU A 1 110 ? -3.406 -6.759 -10.309 1.00 97.31 110 LEU A CA 1
ATOM 850 C C . LEU A 1 110 ? -2.998 -7.860 -9.316 1.00 97.31 110 LEU A C 1
ATOM 852 O O . LEU A 1 110 ? -2.071 -8.626 -9.573 1.00 97.31 110 LEU A O 1
ATOM 856 N N . LEU A 1 111 ? -3.680 -7.937 -8.170 1.00 97.12 111 LEU A N 1
ATOM 857 C CA . LEU A 1 111 ? -3.387 -8.905 -7.113 1.00 97.12 111 LEU A CA 1
ATOM 858 C C . LEU A 1 111 ? -4.064 -10.260 -7.334 1.00 97.12 111 LEU A C 1
ATOM 860 O O . LEU A 1 111 ? -3.525 -11.274 -6.891 1.00 97.12 111 LEU A O 1
ATOM 864 N N . ILE A 1 112 ? -5.233 -10.283 -7.983 1.00 97.00 112 ILE A N 1
ATOM 865 C CA . ILE A 1 112 ? -6.046 -11.498 -8.143 1.00 97.00 112 ILE A CA 1
ATOM 866 C C . ILE A 1 112 ? -6.009 -12.091 -9.554 1.00 97.00 112 ILE A C 1
ATOM 868 O O . ILE A 1 112 ? -6.529 -13.191 -9.750 1.00 97.00 112 ILE A O 1
ATOM 872 N N . GLN A 1 113 ? -5.437 -11.388 -10.537 1.00 96.88 113 GLN A N 1
ATOM 873 C CA . GLN A 1 113 ? -5.342 -11.922 -11.889 1.00 96.88 113 GLN A CA 1
ATOM 874 C C . GLN A 1 113 ? -4.469 -13.186 -11.884 1.00 96.88 113 GLN A C 1
ATOM 876 O O . GLN A 1 113 ? -3.446 -13.227 -11.187 1.00 96.88 113 GLN A O 1
ATOM 881 N N . PRO A 1 114 ? -4.861 -14.236 -12.617 1.00 97.56 114 PRO A N 1
ATOM 882 C CA . PRO A 1 114 ? -4.332 -15.554 -12.327 1.00 97.56 114 PRO A CA 1
ATOM 883 C C . PRO A 1 114 ? -3.264 -16.038 -13.318 1.00 97.56 114 PRO A C 1
ATOM 885 O O . PRO A 1 114 ? -2.766 -17.154 -13.177 1.00 97.56 114 PRO A O 1
ATOM 888 N N . GLU A 1 115 ? -2.912 -15.222 -14.308 1.00 98.31 115 GLU A N 1
ATOM 889 C CA . GLU A 1 115 ? -1.923 -15.536 -15.335 1.00 98.31 115 GLU A CA 1
ATOM 890 C C . GLU A 1 115 ? -0.515 -15.099 -14.909 1.00 98.31 115 GLU A C 1
ATOM 892 O O . GLU A 1 115 ? -0.331 -14.189 -14.097 1.00 98.31 115 GLU A O 1
ATOM 897 N N . TYR A 1 116 ? 0.517 -15.725 -15.471 1.00 97.44 116 TYR A N 1
ATOM 898 C CA . TYR A 1 116 ? 1.890 -15.277 -15.256 1.00 97.44 116 TYR A CA 1
ATOM 899 C C . TYR A 1 116 ? 2.120 -13.876 -15.861 1.00 97.44 116 TYR A C 1
ATOM 901 O O . TYR A 1 116 ? 1.709 -13.632 -17.006 1.00 97.44 116 TYR A O 1
ATOM 909 N N . PRO A 1 117 ? 2.853 -12.982 -15.168 1.00 97.62 117 PRO A N 1
ATOM 910 C CA . PRO A 1 117 ? 3.285 -13.031 -13.756 1.00 97.62 117 PRO A CA 1
ATOM 911 C C . PRO A 1 117 ? 2.221 -12.522 -12.755 1.00 97.62 117 PRO A C 1
ATOM 913 O O . PRO A 1 117 ? 1.558 -11.515 -13.012 1.00 97.62 117 PRO A O 1
ATOM 916 N N . GLY A 1 118 ? 2.110 -13.142 -11.569 1.00 97.44 118 GLY A N 1
ATOM 917 C CA . GLY A 1 118 ? 1.215 -12.666 -10.499 1.00 97.44 118 GLY A CA 1
ATOM 918 C C . GLY A 1 118 ? 1.096 -13.584 -9.274 1.00 97.44 118 GLY A C 1
ATOM 919 O O . GLY A 1 118 ? 1.538 -14.731 -9.291 1.00 97.44 118 GLY A O 1
ATOM 920 N N . TYR A 1 119 ? 0.454 -13.091 -8.206 1.00 97.88 119 TYR A N 1
ATOM 921 C CA . TYR A 1 119 ? 0.275 -13.840 -6.950 1.00 97.88 119 TYR A CA 1
ATOM 922 C C . TYR A 1 119 ? -0.619 -15.075 -7.110 1.00 97.88 119 TYR A C 1
ATOM 924 O O . TYR A 1 119 ? -0.306 -16.141 -6.588 1.00 97.88 119 TYR A O 1
ATOM 932 N N . VAL A 1 120 ? -1.731 -14.960 -7.843 1.00 97.75 120 VAL A N 1
ATOM 933 C CA . VAL A 1 120 ? -2.630 -16.105 -8.064 1.00 97.75 120 VAL A CA 1
ATOM 934 C C . VAL A 1 120 ? -2.005 -17.127 -9.016 1.00 97.75 120 VAL A C 1
ATOM 936 O O . VAL A 1 120 ? -2.266 -18.319 -8.874 1.00 97.75 120 VAL A O 1
ATOM 939 N N . ASN A 1 121 ? -1.106 -16.704 -9.910 1.00 98.25 121 ASN A N 1
ATOM 940 C CA . ASN A 1 121 ? -0.288 -17.637 -10.681 1.00 98.25 121 ASN A CA 1
ATOM 941 C C . ASN A 1 121 ? 0.598 -18.502 -9.763 1.00 98.25 121 ASN A C 1
ATOM 943 O O . ASN A 1 121 ? 0.615 -19.717 -9.925 1.00 98.25 121 ASN A O 1
ATOM 947 N N . TRP A 1 122 ? 1.251 -17.925 -8.743 1.00 98.12 122 TRP A N 1
ATOM 948 C CA . TRP A 1 122 ? 1.975 -18.722 -7.738 1.00 98.12 122 TRP A CA 1
ATOM 949 C C . TRP A 1 122 ? 1.063 -19.719 -7.016 1.00 98.12 122 TRP A C 1
ATOM 951 O O . TRP A 1 122 ? 1.428 -20.883 -6.869 1.00 98.12 122 TRP A O 1
ATOM 961 N N . LEU A 1 123 ? -0.149 -19.308 -6.625 1.00 98.12 123 LEU A N 1
ATOM 962 C CA . LEU A 1 123 ? -1.121 -20.229 -6.020 1.00 98.12 123 LEU A CA 1
ATOM 963 C C . LEU A 1 123 ? -1.483 -21.384 -6.967 1.00 98.12 123 LEU A C 1
ATOM 965 O O . LEU A 1 123 ? -1.537 -22.533 -6.534 1.00 98.12 123 LEU A O 1
ATOM 969 N N . ARG A 1 124 ? -1.682 -21.107 -8.263 1.00 98.12 124 ARG A N 1
ATOM 970 C CA . ARG A 1 124 ? -1.926 -22.138 -9.289 1.00 98.12 124 ARG A CA 1
ATOM 971 C C . ARG A 1 124 ? -0.743 -23.094 -9.461 1.00 98.12 124 ARG A C 1
ATOM 973 O O . ARG A 1 124 ? -0.959 -24.256 -9.784 1.00 98.12 124 ARG A O 1
ATOM 980 N N . MET A 1 125 ? 0.478 -22.626 -9.213 1.00 97.75 125 MET A N 1
ATOM 981 C CA . MET A 1 125 ? 1.698 -23.441 -9.210 1.00 97.75 125 MET A CA 1
ATOM 982 C C . MET A 1 125 ? 1.928 -24.196 -7.886 1.00 97.75 125 MET A C 1
ATOM 984 O O . MET A 1 125 ? 2.941 -24.874 -7.743 1.00 97.75 125 MET A O 1
ATOM 988 N N . GLY A 1 126 ? 1.010 -24.102 -6.918 1.00 98.00 126 GLY A N 1
ATOM 989 C CA . GLY A 1 126 ? 1.096 -24.816 -5.641 1.00 98.00 126 GLY A CA 1
ATOM 990 C C . GLY A 1 126 ? 1.860 -24.077 -4.539 1.00 98.00 126 GLY A C 1
ATOM 991 O O . GLY A 1 126 ? 2.219 -24.692 -3.535 1.00 98.00 126 GLY A O 1
ATOM 992 N N . ALA A 1 127 ? 2.110 -22.773 -4.687 1.00 97.88 127 ALA A N 1
ATOM 993 C CA . ALA A 1 127 ? 2.768 -21.986 -3.651 1.00 97.88 127 ALA A CA 1
ATOM 994 C C . ALA A 1 127 ? 1.933 -21.928 -2.358 1.00 97.88 127 ALA A C 1
ATOM 996 O O . ALA A 1 127 ? 0.771 -21.520 -2.366 1.00 97.88 127 ALA A O 1
ATOM 997 N N . THR A 1 128 ? 2.551 -22.277 -1.229 1.00 97.31 128 THR A N 1
ATOM 998 C CA . THR A 1 128 ? 1.993 -22.105 0.130 1.00 97.31 128 THR A CA 1
ATOM 999 C C . THR A 1 128 ? 2.643 -20.943 0.891 1.00 97.31 128 THR A C 1
ATOM 1001 O O . THR A 1 128 ? 2.201 -20.561 1.974 1.00 97.31 128 THR A O 1
ATOM 1004 N N . THR A 1 129 ? 3.677 -20.354 0.297 1.00 97.50 129 THR A N 1
ATOM 1005 C CA . THR A 1 129 ? 4.489 -19.235 0.779 1.00 97.50 129 THR A CA 1
ATOM 1006 C C . THR A 1 129 ? 4.712 -18.242 -0.364 1.00 97.50 129 THR A C 1
ATOM 1008 O O . THR A 1 129 ? 4.342 -18.494 -1.509 1.00 97.50 129 THR A O 1
ATOM 1011 N N . LEU A 1 130 ? 5.292 -17.078 -0.066 1.00 97.50 130 LEU A N 1
ATOM 1012 C CA . LEU A 1 130 ? 5.672 -16.102 -1.091 1.00 97.50 130 LEU A CA 1
ATOM 1013 C C . LEU A 1 130 ? 7.008 -16.495 -1.723 1.00 97.50 130 LEU A C 1
ATOM 1015 O O . LEU A 1 130 ? 7.914 -16.917 -1.006 1.00 97.50 130 LEU A O 1
ATOM 1019 N N . TRP A 1 131 ? 7.133 -16.349 -3.040 1.00 97.44 131 TRP A N 1
ATOM 1020 C CA . TRP A 1 131 ? 8.349 -16.698 -3.778 1.00 97.44 131 TRP A CA 1
ATOM 1021 C C . TRP A 1 131 ? 9.213 -15.464 -4.065 1.00 97.44 131 TRP A C 1
ATOM 1023 O O . TRP A 1 131 ? 8.782 -14.320 -3.909 1.00 97.44 131 TRP A O 1
ATOM 1033 N N . GLU A 1 132 ? 10.466 -15.699 -4.444 1.00 96.88 132 GLU A N 1
ATOM 1034 C CA . GLU A 1 132 ? 11.449 -14.649 -4.717 1.00 96.88 132 GLU A CA 1
ATOM 1035 C C . GLU A 1 132 ? 11.277 -14.021 -6.104 1.00 96.88 132 GLU A C 1
ATOM 1037 O O . GLU A 1 132 ? 11.395 -12.803 -6.243 1.00 96.88 132 GLU A O 1
ATOM 1042 N N . TYR A 1 133 ? 10.944 -14.830 -7.112 1.00 96.44 133 TYR A N 1
ATOM 1043 C CA . TYR A 1 133 ? 10.721 -14.383 -8.486 1.00 96.44 133 TYR A CA 1
ATOM 1044 C C . TYR A 1 133 ? 9.367 -14.840 -9.015 1.00 96.44 133 TYR A C 1
ATOM 1046 O O . TYR A 1 133 ? 8.839 -15.895 -8.659 1.00 96.44 133 TYR A O 1
ATOM 1054 N N . TRP A 1 134 ? 8.791 -14.029 -9.904 1.00 96.94 134 TRP A N 1
ATOM 1055 C CA . TRP A 1 134 ? 7.477 -14.303 -10.482 1.00 96.94 134 TRP A CA 1
ATOM 1056 C C . TRP A 1 134 ? 7.416 -15.610 -11.270 1.00 96.94 134 TRP A C 1
ATOM 1058 O O . TRP A 1 134 ? 6.357 -16.230 -11.315 1.00 96.94 134 TRP A O 1
ATOM 1068 N N . ASP A 1 135 ? 8.527 -16.019 -11.883 1.00 96.25 135 ASP A N 1
ATOM 1069 C CA . ASP A 1 135 ? 8.642 -17.242 -12.689 1.00 96.25 135 ASP A CA 1
ATOM 1070 C C . ASP A 1 135 ? 8.823 -18.508 -11.840 1.00 96.25 135 ASP A C 1
ATOM 1072 O O . ASP A 1 135 ? 8.830 -19.615 -12.373 1.00 96.25 135 ASP A O 1
ATOM 1076 N N . GLY A 1 136 ? 8.934 -18.355 -10.518 1.00 95.25 136 GLY A N 1
ATOM 1077 C CA . GLY A 1 136 ? 9.173 -19.453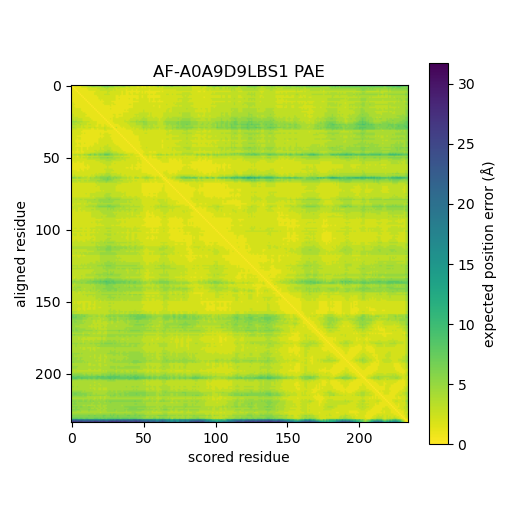 -9.591 1.00 95.25 136 GLY A CA 1
ATOM 1078 C C . GLY A 1 136 ? 10.616 -19.934 -9.545 1.00 95.25 136 GLY A C 1
ATOM 1079 O O . GLY A 1 136 ? 10.877 -20.979 -8.949 1.00 95.25 136 GLY A O 1
ATOM 1080 N N . SER A 1 137 ? 11.556 -19.188 -10.128 1.00 95.31 137 SER A N 1
ATOM 1081 C CA . SER A 1 137 ? 12.979 -19.419 -9.905 1.00 95.31 137 SER A CA 1
ATOM 1082 C C . SER A 1 137 ? 13.413 -18.968 -8.499 1.00 95.31 137 SER A C 1
ATOM 1084 O O . SER A 1 137 ? 12.778 -18.123 -7.862 1.00 95.31 137 SER A O 1
ATOM 1086 N N . PHE A 1 138 ? 14.521 -19.544 -8.022 1.00 95.50 138 PHE A N 1
ATOM 1087 C CA . PHE A 1 138 ? 15.124 -19.285 -6.706 1.00 95.50 138 PHE A CA 1
ATOM 1088 C C . PHE A 1 138 ? 14.221 -19.643 -5.510 1.00 95.50 138 PHE A C 1
ATOM 1090 O O . PHE A 1 138 ? 13.560 -20.681 -5.523 1.00 95.50 138 PHE A O 1
ATOM 1097 N N . SER A 1 139 ? 14.275 -18.870 -4.418 1.00 97.12 139 SER A N 1
ATOM 1098 C CA . SER A 1 139 ? 13.633 -19.244 -3.159 1.00 97.12 139 SER A CA 1
ATOM 1099 C C . SER A 1 139 ? 12.109 -19.221 -3.256 1.00 97.12 139 SER A C 1
ATOM 1101 O O . SER A 1 139 ? 11.498 -18.262 -3.729 1.00 97.12 139 SER A O 1
ATOM 1103 N N . HIS A 1 140 ? 11.475 -20.254 -2.704 1.00 97.50 140 HIS A N 1
ATOM 1104 C CA . HIS A 1 140 ? 10.020 -20.334 -2.551 1.00 97.50 140 HIS A CA 1
ATOM 1105 C C . HIS A 1 140 ? 9.537 -19.833 -1.187 1.00 97.50 140 HIS A C 1
ATOM 1107 O O . HIS A 1 140 ? 8.371 -19.997 -0.851 1.00 97.50 140 HIS A O 1
ATOM 1113 N N . ALA A 1 141 ? 10.405 -19.215 -0.387 1.00 97.19 141 ALA A N 1
ATOM 1114 C CA . ALA A 1 141 ? 10.063 -18.662 0.921 1.00 97.19 141 ALA A CA 1
ATOM 1115 C C . ALA A 1 141 ? 10.731 -17.293 1.120 1.00 97.19 141 ALA A C 1
ATOM 1117 O O . ALA A 1 141 ? 11.686 -17.143 1.882 1.00 97.19 141 ALA A O 1
ATOM 1118 N N . HIS A 1 142 ? 10.226 -16.284 0.406 1.00 95.12 142 HIS A N 1
ATOM 1119 C CA . HIS A 1 142 ? 10.804 -14.948 0.340 1.00 95.12 142 HIS A CA 1
ATOM 1120 C C . HIS A 1 142 ? 9.760 -13.846 0.601 1.00 95.12 142 HIS A C 1
ATOM 1122 O O . HIS A 1 142 ? 8.828 -13.621 -0.166 1.00 95.12 142 HIS A O 1
ATOM 1128 N N . VAL A 1 143 ? 9.914 -13.116 1.710 1.00 95.31 143 VAL A N 1
ATOM 1129 C CA . VAL A 1 143 ? 8.880 -12.205 2.253 1.00 95.31 143 VAL A CA 1
ATOM 1130 C C . VAL A 1 143 ? 8.718 -10.884 1.488 1.00 95.31 143 VAL A C 1
ATOM 1132 O O . VAL A 1 143 ? 7.797 -10.119 1.761 1.00 95.31 143 VAL A O 1
ATOM 1135 N N . MET A 1 144 ? 9.597 -10.580 0.533 1.00 94.50 144 MET A N 1
ATOM 1136 C CA . MET A 1 144 ? 9.688 -9.260 -0.105 1.00 94.50 144 MET A CA 1
ATOM 1137 C C . MET A 1 144 ? 8.409 -8.818 -0.848 1.00 94.50 144 MET A C 1
ATOM 1139 O O . MET A 1 144 ? 8.145 -7.621 -0.956 1.00 94.50 144 MET A O 1
ATOM 1143 N N . PHE A 1 145 ? 7.577 -9.768 -1.286 1.00 96.19 145 PHE A N 1
ATOM 1144 C CA . PHE A 1 145 ? 6.258 -9.519 -1.887 1.00 96.19 145 PHE A CA 1
ATOM 1145 C C . PHE A 1 145 ? 5.103 -9.498 -0.859 1.00 96.19 145 PHE A C 1
ATOM 1147 O O . PHE A 1 145 ? 3.930 -9.406 -1.211 1.00 96.19 145 PHE A O 1
ATOM 1154 N N . GLY A 1 146 ? 5.410 -9.546 0.439 1.00 96.12 146 GLY A N 1
ATOM 1155 C CA . GLY A 1 146 ? 4.433 -9.643 1.531 1.00 96.12 146 GLY A CA 1
ATOM 1156 C C . GLY A 1 146 ? 3.652 -8.365 1.820 1.00 96.12 146 GLY A C 1
ATOM 1157 O O . GLY A 1 146 ? 2.732 -8.379 2.640 1.00 96.12 146 GLY A O 1
ATOM 1158 N N . ASP A 1 147 ? 3.955 -7.267 1.123 1.00 95.81 147 ASP A N 1
ATOM 1159 C CA . ASP A 1 147 ? 3.208 -6.015 1.251 1.00 95.81 147 ASP A CA 1
ATOM 1160 C C . ASP A 1 147 ? 1.717 -6.173 0.916 1.00 95.81 147 ASP A C 1
ATOM 1162 O O . ASP A 1 147 ? 0.895 -5.406 1.411 1.00 95.81 147 ASP A O 1
ATOM 1166 N N . LEU A 1 148 ? 1.355 -7.229 0.179 1.00 95.19 148 LEU A N 1
ATOM 1167 C CA . LEU A 1 148 ? -0.021 -7.687 -0.015 1.00 95.19 148 LEU A CA 1
ATOM 1168 C C . LEU A 1 148 ? -0.825 -7.727 1.301 1.00 95.19 148 LEU A C 1
ATOM 1170 O O . LEU A 1 148 ? -1.955 -7.240 1.352 1.00 95.19 148 LEU A O 1
ATOM 1174 N N . ALA A 1 149 ? -0.242 -8.237 2.390 1.00 95.25 149 ALA A N 1
ATOM 1175 C CA . ALA A 1 149 ? -0.906 -8.265 3.694 1.00 95.25 149 ALA A CA 1
ATOM 1176 C C . ALA A 1 149 ? -1.164 -6.849 4.230 1.00 95.25 149 ALA A C 1
ATOM 1178 O O . ALA A 1 149 ? -2.261 -6.531 4.699 1.00 95.25 149 ALA A O 1
ATOM 1179 N N . SER A 1 150 ? -0.175 -5.963 4.091 1.00 95.38 150 SER A N 1
ATOM 1180 C CA . SER A 1 150 ? -0.328 -4.555 4.453 1.00 95.38 150 SER A CA 1
ATOM 1181 C C . SER A 1 150 ? -1.371 -3.856 3.580 1.00 95.38 150 SER A C 1
ATOM 1183 O O . SER A 1 150 ? -2.078 -2.987 4.089 1.00 95.38 150 SER A O 1
ATOM 1185 N N . PHE A 1 151 ? -1.481 -4.211 2.298 1.00 97.56 151 PHE A N 1
ATOM 1186 C CA . PHE A 1 151 ? -2.481 -3.657 1.394 1.00 97.56 151 PHE A CA 1
ATOM 1187 C C . PHE A 1 151 ? -3.902 -4.004 1.860 1.00 97.56 151 PHE A C 1
ATOM 1189 O O . PHE A 1 151 ? -4.748 -3.118 2.015 1.00 97.56 151 PHE A O 1
ATOM 1196 N N . MET A 1 152 ? -4.143 -5.281 2.165 1.00 97.44 152 MET A N 1
ATOM 1197 C CA . MET A 1 152 ? -5.442 -5.750 2.654 1.00 97.44 152 MET A CA 1
ATOM 1198 C C . MET A 1 152 ? -5.850 -5.046 3.956 1.00 97.44 152 MET A C 1
ATOM 1200 O O . MET A 1 152 ? -6.987 -4.591 4.081 1.00 97.44 152 MET A O 1
ATOM 1204 N N . MET A 1 153 ? -4.921 -4.879 4.901 1.00 97.62 153 MET A N 1
ATOM 1205 C CA . MET A 1 153 ? -5.214 -4.229 6.184 1.00 97.62 153 MET A CA 1
ATOM 1206 C C . MET A 1 153 ? -5.390 -2.709 6.064 1.00 97.62 153 MET A C 1
ATOM 1208 O O . MET A 1 153 ? -6.336 -2.151 6.620 1.00 97.62 153 MET A O 1
ATOM 1212 N N . GLN A 1 154 ? -4.510 -2.019 5.334 1.00 96.94 154 GLN A N 1
ATOM 1213 C CA . GLN A 1 154 ? -4.518 -0.552 5.298 1.00 96.94 154 GLN A CA 1
ATOM 1214 C C . GLN A 1 154 ? -5.567 0.019 4.347 1.00 96.94 154 GLN A C 1
ATOM 1216 O O . GLN A 1 154 ? -6.168 1.041 4.670 1.00 96.94 154 GLN A O 1
ATOM 1221 N N . TYR A 1 155 ? -5.807 -0.628 3.204 1.00 97.50 155 TYR A N 1
ATOM 1222 C CA . TYR A 1 155 ? -6.694 -0.094 2.167 1.00 97.50 155 TYR A CA 1
ATOM 1223 C C . TYR A 1 155 ? -8.047 -0.788 2.181 1.00 97.50 155 TYR A C 1
ATOM 1225 O O . TYR A 1 155 ? -9.061 -0.111 2.308 1.00 97.50 155 TYR A O 1
ATOM 1233 N N . LEU A 1 156 ? -8.096 -2.122 2.131 1.00 97.94 156 LEU A N 1
ATOM 1234 C CA . LEU A 1 156 ? -9.386 -2.824 2.091 1.00 97.94 156 LEU A CA 1
ATOM 1235 C C . LEU A 1 156 ? -10.098 -2.791 3.451 1.00 97.94 156 LEU A C 1
ATOM 1237 O O . LEU A 1 156 ? -11.297 -2.524 3.517 1.00 97.94 156 LEU A O 1
ATOM 1241 N N . ALA A 1 157 ? -9.375 -3.019 4.550 1.00 98.12 157 ALA A N 1
ATOM 1242 C CA . ALA A 1 157 ? -9.930 -2.889 5.898 1.00 98.12 157 ALA A CA 1
ATOM 1243 C C . ALA A 1 157 ? -9.891 -1.446 6.436 1.00 98.12 157 ALA A C 1
ATOM 1245 O O . ALA A 1 157 ? -10.591 -1.149 7.402 1.00 98.12 157 ALA A O 1
ATOM 1246 N N . GLY A 1 158 ? -9.113 -0.544 5.826 1.00 97.00 158 GLY A N 1
ATOM 1247 C CA . GLY A 1 158 ? -9.019 0.867 6.228 1.00 97.00 158 GLY A CA 1
ATOM 1248 C C . GLY A 1 158 ? -8.238 1.119 7.524 1.00 97.00 158 GLY A C 1
ATOM 1249 O O . GLY A 1 158 ? -8.362 2.194 8.110 1.00 97.00 158 GLY A O 1
ATOM 1250 N N . ILE A 1 159 ? -7.470 0.139 8.011 1.00 96.44 159 ILE A N 1
ATOM 1251 C CA . ILE A 1 159 ? -6.725 0.211 9.275 1.00 96.44 159 ILE A CA 1
ATOM 1252 C C . ILE A 1 159 ? -5.322 0.748 8.982 1.00 96.44 159 ILE A C 1
ATOM 1254 O O . ILE A 1 159 ? -4.386 -0.016 8.741 1.00 96.44 159 ILE A O 1
ATOM 1258 N N . LYS A 1 160 ? -5.176 2.075 8.975 1.00 92.88 160 LYS A N 1
ATOM 1259 C CA . LYS A 1 160 ? -3.906 2.762 8.697 1.00 92.88 160 LYS A CA 1
ATOM 1260 C C . LYS A 1 160 ? -3.394 3.520 9.931 1.00 92.88 160 LYS A C 1
ATOM 1262 O O . LYS A 1 160 ? -4.206 4.064 10.680 1.00 92.88 160 LYS A O 1
ATOM 1267 N N . PRO A 1 161 ? -2.069 3.593 10.141 1.00 89.81 161 PRO A N 1
ATOM 1268 C CA . PRO A 1 161 ? -1.506 4.513 11.119 1.00 89.81 161 PRO A CA 1
ATOM 1269 C C . PRO A 1 161 ? -1.727 5.965 10.674 1.00 89.81 161 PRO A C 1
ATOM 1271 O O . PRO A 1 161 ? -1.613 6.284 9.488 1.00 89.81 161 PRO A O 1
ATOM 1274 N N . ASP A 1 162 ? -2.005 6.846 11.633 1.00 90.62 162 ASP A N 1
ATOM 1275 C CA . ASP A 1 162 ? -2.020 8.292 11.429 1.00 90.62 162 ASP A CA 1
ATOM 1276 C C . ASP A 1 162 ? -0.693 8.884 11.920 1.00 90.62 162 ASP A C 1
ATOM 1278 O O . ASP A 1 162 ? -0.359 8.794 13.101 1.00 90.62 162 ASP A O 1
ATOM 1282 N N . LYS A 1 163 ? 0.078 9.491 11.012 1.00 87.06 163 LYS A N 1
ATOM 1283 C CA . LYS A 1 163 ? 1.365 10.113 11.353 1.00 87.06 163 LYS A CA 1
ATOM 1284 C C . LYS A 1 163 ? 1.217 11.268 12.350 1.00 87.06 163 LYS A C 1
ATOM 1286 O O . LYS A 1 163 ? 2.146 11.508 13.113 1.00 87.06 163 LYS A O 1
ATOM 1291 N N . ALA A 1 164 ? 0.083 11.973 12.348 1.00 89.50 164 ALA A N 1
ATOM 1292 C CA . ALA A 1 164 ? -0.167 13.063 13.291 1.00 89.50 164 ALA A CA 1
ATOM 1293 C C . ALA A 1 164 ? -0.499 12.555 14.705 1.00 89.50 164 ALA A C 1
ATOM 1295 O O . ALA A 1 164 ? -0.367 13.301 15.671 1.00 89.50 164 ALA A O 1
ATOM 1296 N N . HIS A 1 165 ? -0.897 11.285 14.829 1.00 93.25 165 HIS A N 1
ATOM 1297 C CA . HIS A 1 165 ? -1.316 10.654 16.078 1.00 93.25 165 HIS A CA 1
ATOM 1298 C C . HIS A 1 165 ? -0.631 9.281 16.222 1.00 93.25 165 HIS A C 1
ATOM 1300 O O . HIS A 1 165 ? -1.263 8.230 16.037 1.00 93.25 165 HIS A O 1
ATOM 1306 N N . PRO A 1 166 ? 0.686 9.261 16.509 1.00 92.44 166 PRO A N 1
ATOM 1307 C CA . PRO A 1 166 ? 1.46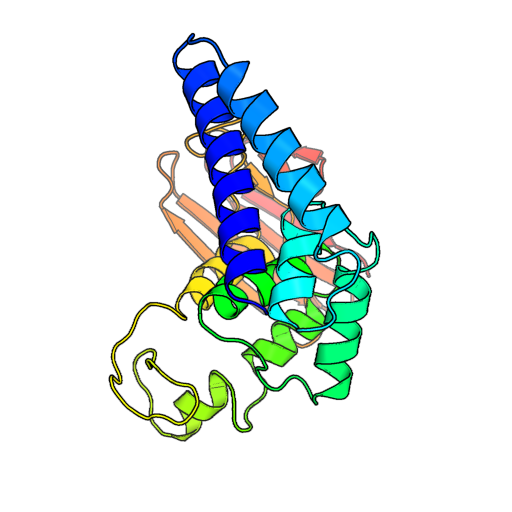1 8.028 16.571 1.00 92.44 166 PRO A CA 1
ATOM 1308 C C . PRO A 1 166 ? 0.921 7.055 17.629 1.00 92.44 166 PRO A C 1
ATOM 1310 O O . PRO A 1 166 ? 0.190 7.424 18.553 1.00 92.44 166 PRO A O 1
ATOM 1313 N N . GLY A 1 167 ? 1.275 5.778 17.470 1.00 94.06 167 GLY A N 1
ATOM 1314 C CA . GLY A 1 167 ? 0.881 4.716 18.401 1.00 94.06 167 GLY A CA 1
ATOM 1315 C C . GLY A 1 167 ? -0.584 4.285 18.303 1.00 94.06 167 GLY A C 1
ATOM 1316 O O . GLY A 1 167 ? -1.077 3.647 19.226 1.00 94.06 167 GLY A O 1
ATOM 1317 N N . PHE A 1 168 ? -1.282 4.614 17.207 1.00 95.12 168 PHE A N 1
ATOM 1318 C CA . PHE A 1 168 ? -2.728 4.380 17.059 1.00 95.12 168 PHE A CA 1
ATOM 1319 C C . PHE A 1 168 ? -3.554 5.047 18.171 1.00 95.12 168 PHE A C 1
ATOM 1321 O O . PHE A 1 168 ? -4.573 4.508 18.605 1.00 95.12 168 PHE A O 1
ATOM 1328 N N . SER A 1 169 ? -3.115 6.227 18.623 1.00 94.81 169 SER A N 1
ATOM 1329 C CA . SER A 1 169 ? -3.850 7.069 19.579 1.00 94.81 169 SER A CA 1
ATOM 1330 C C . SER A 1 169 ? -5.092 7.721 18.959 1.00 94.81 169 SER A C 1
ATOM 1332 O O . SER A 1 169 ? -6.004 8.127 19.676 1.00 94.81 169 SER A O 1
ATOM 1334 N N . PHE A 1 170 ? -5.157 7.766 17.626 1.00 95.31 170 PHE A N 1
ATOM 1335 C CA . PHE A 1 170 ? -6.309 8.193 16.841 1.00 95.31 170 PHE A CA 1
ATOM 1336 C C . PHE A 1 170 ? -6.409 7.360 15.557 1.00 95.31 170 PHE A C 1
ATOM 1338 O O . PHE A 1 170 ? -5.390 6.963 14.987 1.00 95.31 170 PHE A O 1
ATOM 1345 N N . LEU A 1 171 ? -7.631 7.102 15.084 1.00 94.81 171 LEU A N 1
ATOM 1346 C CA . LEU A 1 171 ? -7.888 6.285 13.893 1.00 94.81 171 LEU A CA 1
ATOM 1347 C C . LEU A 1 171 ? -8.703 7.058 12.852 1.00 94.81 171 LEU A C 1
ATOM 1349 O O . LEU A 1 171 ? -9.880 7.326 13.064 1.00 94.81 171 LEU A O 1
ATOM 1353 N N . ASP A 1 172 ? -8.103 7.378 11.705 1.00 95.00 172 ASP A N 1
ATOM 1354 C CA . ASP A 1 172 ? -8.815 7.925 10.540 1.00 95.00 172 ASP A CA 1
ATOM 1355 C C . ASP A 1 172 ? -9.246 6.793 9.598 1.00 95.00 172 ASP A C 1
ATOM 1357 O O . ASP A 1 172 ? -8.511 6.388 8.694 1.00 95.00 172 ASP A O 1
ATOM 1361 N N . TRP A 1 173 ? -10.431 6.240 9.845 1.00 96.62 173 TRP A N 1
ATOM 1362 C CA . TRP A 1 173 ? -10.942 5.090 9.117 1.00 96.62 173 TRP A CA 1
ATOM 1363 C C . TRP A 1 173 ? -11.654 5.504 7.823 1.00 96.62 173 TRP A C 1
ATOM 1365 O O . TRP A 1 173 ? -12.722 6.131 7.824 1.00 96.62 173 TRP A O 1
ATOM 1375 N N . LYS A 1 174 ? -11.044 5.117 6.700 1.00 94.81 174 LYS A N 1
ATOM 1376 C CA . LYS A 1 174 ? -11.554 5.314 5.339 1.00 94.81 174 LYS A CA 1
ATOM 1377 C C . LYS A 1 174 ? -11.082 4.152 4.449 1.00 94.81 174 LYS A C 1
ATOM 1379 O O . LYS A 1 174 ? -10.010 4.259 3.853 1.00 94.81 174 LYS A O 1
ATOM 1384 N N . PRO A 1 175 ? -11.820 3.030 4.398 1.00 96.31 175 PRO A N 1
ATOM 1385 C CA . PRO A 1 175 ? -11.468 1.888 3.558 1.00 96.31 175 PRO A CA 1
ATOM 1386 C C . PRO A 1 175 ? -11.743 2.172 2.074 1.00 96.31 175 PRO A C 1
ATOM 1388 O O . PRO A 1 175 ? -12.500 3.080 1.720 1.00 96.31 175 PRO A O 1
ATOM 1391 N N . CYS A 1 176 ? -11.170 1.344 1.210 1.00 97.12 176 CYS A N 1
ATOM 1392 C CA . CYS A 1 176 ? -11.488 1.261 -0.207 1.00 97.12 176 CYS A CA 1
ATOM 1393 C C . CYS A 1 176 ? -12.394 0.043 -0.466 1.00 97.12 176 CYS A C 1
ATOM 1395 O O . CYS A 1 176 ? -12.154 -1.037 0.075 1.00 97.12 176 CYS A O 1
ATOM 1397 N N . PHE A 1 177 ? -13.406 0.199 -1.324 1.00 96.88 177 PHE A N 1
ATOM 1398 C CA . PHE A 1 177 ? -14.412 -0.834 -1.604 1.00 96.88 177 PHE A CA 1
ATOM 1399 C C . PHE A 1 177 ? -14.375 -1.301 -3.070 1.00 96.88 177 PHE A C 1
ATOM 1401 O O . PHE A 1 177 ? -15.269 -0.930 -3.839 1.00 96.88 177 PHE A O 1
ATOM 1408 N N . PRO A 1 178 ? -13.388 -2.119 -3.481 1.00 96.31 178 PRO A N 1
ATOM 1409 C CA . PRO A 1 178 ? -13.303 -2.586 -4.863 1.00 96.31 178 PRO A CA 1
ATOM 1410 C C . PRO A 1 178 ? -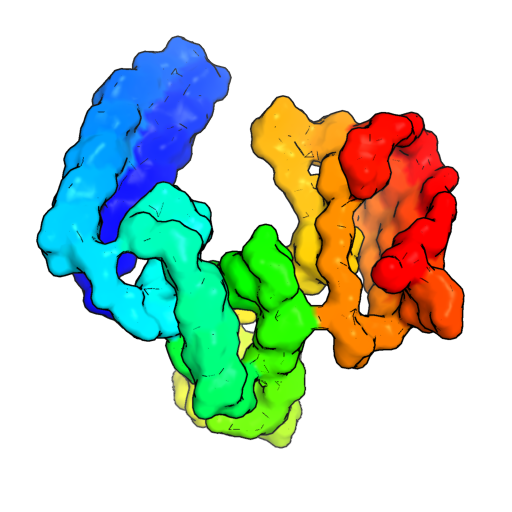14.536 -3.408 -5.263 1.00 96.31 178 PRO A C 1
ATOM 1412 O O . PRO A 1 178 ? -15.088 -4.170 -4.461 1.00 96.31 178 PRO A O 1
ATOM 1415 N N . GLN A 1 179 ? -14.991 -3.250 -6.503 1.00 95.38 179 GLN A N 1
ATOM 1416 C CA . GLN A 1 179 ? -16.244 -3.794 -7.029 1.00 95.38 179 GLN A CA 1
ATOM 1417 C C . GLN A 1 179 ? -16.279 -5.320 -6.996 1.00 95.38 179 GLN A C 1
ATOM 1419 O O . GLN A 1 179 ? -17.289 -5.896 -6.590 1.00 95.38 179 GLN A O 1
ATOM 1424 N N . LYS A 1 180 ? -15.163 -5.972 -7.347 1.00 95.25 180 LYS A N 1
ATOM 1425 C CA . LYS A 1 180 ? -15.051 -7.440 -7.372 1.00 95.25 180 LYS A CA 1
ATOM 1426 C C . LYS A 1 180 ? -15.006 -8.088 -5.983 1.00 95.25 180 LYS A C 1
ATOM 1428 O O . LYS A 1 180 ? -15.102 -9.308 -5.886 1.00 95.25 180 LYS A O 1
ATOM 1433 N N . LEU A 1 181 ? -14.894 -7.306 -4.906 1.00 96.56 181 LEU A N 1
ATOM 1434 C CA . LEU A 1 181 ? -14.907 -7.828 -3.542 1.00 96.56 181 LEU A CA 1
ATOM 1435 C C . LEU A 1 181 ? -16.292 -7.637 -2.910 1.00 96.56 181 LEU A C 1
ATOM 1437 O O . LEU A 1 181 ? -16.762 -6.517 -2.690 1.00 96.56 181 LEU A O 1
ATOM 1441 N N . ALA A 1 182 ? -16.959 -8.756 -2.622 1.00 97.44 182 ALA A N 1
ATOM 1442 C CA . ALA A 1 182 ? -18.321 -8.759 -2.089 1.00 97.44 182 ALA A CA 1
ATOM 1443 C C . ALA A 1 182 ? -18.378 -8.375 -0.604 1.00 97.44 182 ALA A C 1
ATOM 1445 O O . ALA A 1 182 ? -19.322 -7.716 -0.165 1.00 97.44 182 ALA A O 1
ATOM 1446 N N . TRP A 1 183 ? -17.390 -8.796 0.182 1.00 98.31 183 TRP A N 1
ATOM 1447 C CA . TRP A 1 183 ? -17.322 -8.533 1.613 1.00 98.31 183 TRP A CA 1
ATOM 1448 C C . TRP A 1 183 ? -15.889 -8.658 2.127 1.00 98.31 183 TRP A C 1
ATOM 1450 O O . TRP A 1 183 ? -15.039 -9.279 1.493 1.00 98.31 183 TRP A O 1
ATOM 1460 N N . LEU A 1 184 ? -15.645 -8.091 3.305 1.00 98.44 184 LEU A N 1
ATOM 1461 C CA . LEU A 1 184 ? -14.400 -8.232 4.051 1.00 98.44 184 LEU A CA 1
ATOM 1462 C C . LEU A 1 184 ? -14.696 -8.294 5.549 1.00 98.44 184 LEU A C 1
ATOM 1464 O O . LEU A 1 184 ? -15.600 -7.622 6.048 1.00 98.44 184 LEU A O 1
ATOM 1468 N N . LYS A 1 185 ? -13.899 -9.083 6.271 1.00 98.56 185 LYS A N 1
ATOM 1469 C CA . LYS A 1 185 ? -13.779 -9.041 7.731 1.00 98.56 185 LYS A CA 1
ATOM 1470 C C . LYS A 1 185 ? -12.301 -9.028 8.092 1.00 98.56 185 LYS A C 1
ATOM 1472 O O . LYS A 1 185 ? -11.543 -9.833 7.565 1.00 98.56 185 LYS A O 1
ATOM 1477 N N . ALA A 1 186 ? -11.908 -8.135 8.987 1.00 98.31 186 ALA A N 1
ATOM 1478 C CA . ALA A 1 186 ? -10.541 -8.035 9.474 1.00 98.31 186 ALA A CA 1
ATOM 1479 C C . ALA A 1 186 ? -10.526 -7.586 10.935 1.00 98.31 186 ALA A C 1
ATOM 1481 O O . ALA A 1 186 ? -11.415 -6.869 11.398 1.00 98.31 186 ALA A O 1
ATOM 1482 N N . CYS A 1 187 ? -9.487 -7.974 11.662 1.00 97.75 187 CYS A N 1
ATOM 1483 C CA . CYS A 1 187 ? -9.197 -7.434 12.982 1.00 97.75 187 CYS A CA 1
ATOM 1484 C C . CYS A 1 187 ? -7.690 -7.313 13.179 1.00 97.75 187 CYS A C 1
ATOM 1486 O O . CYS A 1 187 ? -6.922 -8.044 12.559 1.00 97.75 187 CYS A O 1
ATOM 1488 N N . SER A 1 188 ? -7.279 -6.414 14.067 1.00 97.31 188 SER A N 1
ATOM 1489 C CA . SER A 1 188 ? -5.883 -6.277 14.478 1.00 97.31 188 SER A CA 1
ATOM 1490 C C . SER A 1 188 ? -5.813 -5.966 15.965 1.00 97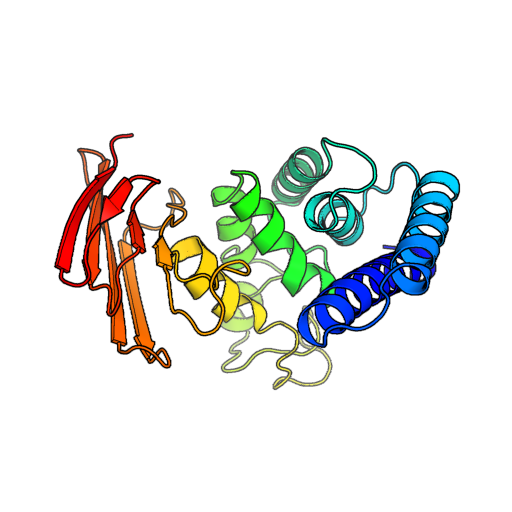.31 188 SER A C 1
ATOM 1492 O O . SER A 1 188 ? -6.637 -5.207 16.482 1.00 97.31 188 SER A O 1
ATOM 1494 N N . GLN A 1 189 ? -4.817 -6.525 16.646 1.00 97.50 189 GLN A N 1
ATOM 1495 C CA . GLN A 1 189 ? -4.444 -6.071 17.979 1.00 97.50 189 GLN A CA 1
ATOM 1496 C C . GLN A 1 189 ? -3.558 -4.833 17.819 1.00 97.50 189 GLN A C 1
ATOM 1498 O O . GLN A 1 189 ? -2.471 -4.925 17.253 1.00 97.50 189 GLN A O 1
ATOM 1503 N N . LEU A 1 190 ? -4.044 -3.669 18.248 1.00 95.75 190 LEU A N 1
ATOM 1504 C CA . LEU A 1 190 ? -3.264 -2.431 18.293 1.00 95.75 190 LEU A CA 1
ATOM 1505 C C . LEU A 1 190 ? -2.731 -2.221 19.720 1.00 95.75 190 LEU A C 1
ATOM 1507 O O . LEU A 1 190 ? -3.290 -2.797 20.662 1.00 95.75 190 LEU A O 1
ATOM 1511 N N . PRO A 1 191 ? -1.715 -1.358 19.915 1.00 95.25 191 PRO A N 1
ATOM 1512 C CA . PRO A 1 191 ? -1.276 -0.955 21.253 1.00 95.25 191 PRO A CA 1
ATOM 1513 C C . PRO A 1 191 ? -2.410 -0.372 22.105 1.00 95.25 191 PRO A C 1
ATOM 1515 O O . PRO A 1 191 ? -2.420 -0.523 23.320 1.00 95.25 191 PRO A O 1
ATOM 1518 N N . THR A 1 192 ? -3.391 0.260 21.460 1.00 96.06 192 THR A N 1
ATOM 1519 C CA . THR A 1 192 ? -4.541 0.893 22.110 1.00 96.06 192 THR A CA 1
ATOM 1520 C C . THR A 1 192 ? -5.750 -0.026 22.283 1.00 96.06 192 THR A C 1
ATOM 1522 O O . THR A 1 192 ? -6.754 0.392 22.849 1.00 96.06 192 THR A O 1
ATOM 1525 N N . GLY A 1 193 ? -5.673 -1.279 21.826 1.00 97.19 193 GLY A N 1
ATOM 1526 C CA . GLY A 1 193 ? -6.749 -2.264 21.925 1.00 97.19 193 GLY A CA 1
ATOM 1527 C C . GLY A 1 193 ? -7.084 -2.925 20.588 1.00 97.19 193 GLY A C 1
ATOM 1528 O O . GLY A 1 193 ? -6.481 -2.654 19.549 1.00 97.19 193 GLY A O 1
ATOM 1529 N N . LYS A 1 194 ? -8.062 -3.832 20.601 1.00 98.19 194 LYS A N 1
ATOM 1530 C CA . LYS A 1 194 ? -8.470 -4.557 19.395 1.00 98.19 194 LYS A CA 1
ATOM 1531 C C . LYS A 1 194 ? -9.363 -3.684 18.513 1.00 98.19 194 LYS A C 1
ATOM 1533 O O . LYS A 1 194 ? -10.423 -3.242 18.946 1.00 98.19 194 LYS A O 1
ATOM 1538 N N . ILE A 1 195 ? -8.981 -3.528 17.248 1.00 98.06 195 ILE A N 1
ATOM 1539 C CA . ILE A 1 195 ? -9.860 -3.014 16.192 1.00 98.06 195 ILE A CA 1
ATOM 1540 C C . ILE A 1 195 ? -10.489 -4.185 15.440 1.00 98.06 195 ILE A C 1
ATOM 1542 O O . ILE A 1 195 ? -9.832 -5.194 15.172 1.00 98.06 195 ILE A O 1
ATOM 1546 N N . SER A 1 196 ? -11.770 -4.071 15.101 1.00 98.44 196 SER A N 1
ATOM 1547 C CA . SER A 1 196 ? -12.467 -5.035 14.242 1.00 98.44 196 SER A CA 1
ATOM 1548 C C . SER A 1 196 ? -13.274 -4.294 13.191 1.00 98.44 196 SER A C 1
ATOM 1550 O O . SER A 1 196 ? -13.944 -3.318 13.510 1.00 98.44 196 SER A O 1
ATOM 1552 N N . VAL A 1 197 ? -13.201 -4.751 11.948 1.00 98.38 197 VAL A N 1
ATOM 1553 C CA . VAL A 1 197 ? -13.875 -4.155 10.796 1.00 98.38 197 VAL A CA 1
ATOM 1554 C C . VAL A 1 197 ? -14.567 -5.257 10.016 1.00 98.38 197 VAL A C 1
ATOM 1556 O O . VAL A 1 197 ? -14.001 -6.322 9.766 1.00 98.38 197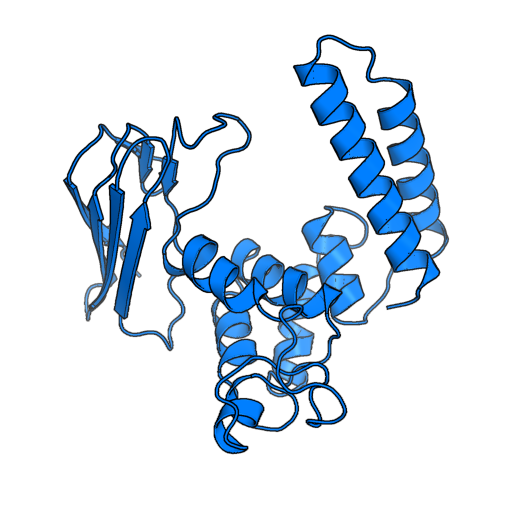 VAL A O 1
ATOM 1559 N N . SER A 1 198 ? -15.786 -4.986 9.579 1.00 98.62 198 SER A N 1
ATOM 1560 C CA . SER A 1 198 ? -16.437 -5.755 8.536 1.00 98.62 198 SER A CA 1
ATOM 1561 C C . SER A 1 198 ? -17.202 -4.842 7.602 1.00 98.62 198 SER A C 1
ATOM 1563 O O . SER A 1 198 ? -17.768 -3.833 8.017 1.00 98.62 198 SER A O 1
ATOM 1565 N N . TRP A 1 199 ? -17.249 -5.205 6.332 1.00 98.62 199 TRP A N 1
ATOM 1566 C CA . TRP A 1 199 ? -18.136 -4.560 5.385 1.00 98.62 199 TRP A CA 1
ATOM 1567 C C . TRP A 1 199 ? -18.623 -5.564 4.354 1.00 98.62 199 TRP A C 1
ATOM 1569 O O . TRP A 1 199 ? -17.973 -6.572 4.083 1.00 98.62 199 TRP A O 1
ATOM 1579 N N . LYS A 1 200 ? -19.807 -5.310 3.802 1.00 98.31 200 LYS A N 1
ATOM 1580 C CA . LYS A 1 200 ? -20.408 -6.127 2.751 1.00 98.31 200 LYS A CA 1
ATOM 1581 C C . LYS A 1 200 ? -21.171 -5.265 1.761 1.00 98.31 200 LYS A C 1
ATOM 1583 O O . LYS A 1 200 ? -21.884 -4.335 2.146 1.00 98.31 200 LYS A O 1
ATOM 1588 N N . ARG A 1 201 ? -21.051 -5.606 0.486 1.00 97.12 201 ARG A N 1
ATOM 1589 C CA . ARG A 1 201 ? -21.815 -4.998 -0.595 1.00 97.12 201 ARG A CA 1
ATOM 1590 C C . ARG A 1 201 ? -23.253 -5.507 -0.547 1.00 97.12 201 ARG A C 1
ATOM 1592 O O . ARG A 1 201 ? -23.512 -6.687 -0.323 1.00 97.12 201 ARG A O 1
ATOM 1599 N N . THR A 1 202 ? -24.194 -4.594 -0.723 1.00 95.94 202 THR A N 1
ATOM 1600 C CA . THR A 1 202 ? -25.635 -4.855 -0.765 1.00 95.94 202 THR A CA 1
ATOM 1601 C C . THR A 1 202 ? -26.243 -4.122 -1.958 1.00 95.94 202 THR A C 1
ATOM 1603 O O . THR A 1 202 ? -25.583 -3.292 -2.586 1.00 95.94 202 THR A O 1
ATOM 1606 N N . ALA A 1 203 ? -27.521 -4.373 -2.251 1.00 93.94 203 ALA A N 1
ATOM 1607 C CA . ALA A 1 203 ? -28.237 -3.634 -3.291 1.00 93.94 203 ALA A CA 1
ATOM 1608 C C . ALA A 1 203 ? -28.248 -2.110 -3.045 1.00 93.94 203 ALA A C 1
ATOM 1610 O O . ALA A 1 203 ? -28.201 -1.343 -4.000 1.00 93.94 203 ALA A O 1
ATOM 1611 N N . LYS A 1 204 ? -28.251 -1.678 -1.774 1.00 93.88 204 LYS A N 1
ATOM 1612 C CA . LYS A 1 204 ? -28.342 -0.265 -1.367 1.00 93.88 204 LYS A CA 1
ATOM 1613 C C . LYS A 1 204 ? -26.988 0.447 -1.234 1.00 93.88 204 LYS A C 1
ATOM 1615 O O . LYS A 1 204 ? -26.971 1.631 -0.954 1.00 93.88 204 LYS A O 1
ATOM 1620 N N . GLY A 1 205 ? -25.866 -0.260 -1.388 1.00 95.75 205 GLY A N 1
ATOM 1621 C CA . GLY A 1 205 ? -24.530 0.275 -1.096 1.00 95.75 205 GLY A CA 1
ATOM 1622 C C . GLY A 1 205 ? -23.701 -0.675 -0.236 1.00 95.75 205 GLY A C 1
ATOM 1623 O O . GLY A 1 205 ? -24.012 -1.868 -0.134 1.00 95.75 205 GLY A O 1
ATOM 1624 N N . VAL A 1 206 ? -22.641 -0.172 0.394 1.00 97.94 206 VAL A N 1
ATOM 1625 C CA . VAL A 1 206 ? -21.751 -0.971 1.249 1.00 97.94 206 VAL A CA 1
ATOM 1626 C C . VAL A 1 206 ? -22.119 -0.777 2.716 1.00 97.94 206 VAL A C 1
ATOM 1628 O O . VAL A 1 206 ? -21.922 0.295 3.283 1.00 97.94 206 VAL A O 1
ATOM 1631 N N . LYS A 1 207 ? -22.647 -1.829 3.349 1.00 98.31 207 LYS A N 1
ATOM 1632 C CA . LYS A 1 207 ? -22.925 -1.829 4.789 1.00 98.31 207 LYS A CA 1
ATOM 1633 C C . LYS A 1 207 ? -21.642 -2.161 5.537 1.00 98.31 207 LYS A C 1
ATOM 1635 O O . LYS A 1 207 ? -21.032 -3.188 5.242 1.00 98.31 207 LYS A O 1
ATOM 1640 N N . TYR A 1 208 ? -21.275 -1.353 6.524 1.00 98.50 208 TYR A N 1
ATOM 1641 C CA . TYR A 1 208 ? -20.097 -1.584 7.354 1.00 98.50 208 TYR A CA 1
ATOM 1642 C C . TYR A 1 208 ? -20.428 -1.654 8.843 1.00 98.50 208 TYR A C 1
ATOM 1644 O O . TYR A 1 208 ? -21.437 -1.127 9.317 1.00 98.50 208 TYR A O 1
ATOM 1652 N N . GLU A 1 209 ? -19.532 -2.305 9.570 1.00 98.62 209 GLU A N 1
ATOM 1653 C CA . GLU A 1 209 ? -19.441 -2.336 11.020 1.00 98.62 209 GLU A CA 1
ATOM 1654 C C . GLU A 1 209 ? -17.967 -2.204 11.409 1.00 98.62 209 GLU A C 1
ATOM 1656 O O . GLU A 1 209 ? -17.116 -2.920 10.883 1.00 98.62 209 GLU A O 1
ATOM 1661 N N . ILE A 1 210 ? -17.667 -1.300 12.333 1.00 98.44 210 ILE A N 1
ATOM 1662 C CA . ILE A 1 210 ? -16.328 -1.101 12.878 1.00 98.44 210 ILE A CA 1
ATOM 1663 C C . ILE A 1 210 ? -16.401 -0.920 14.389 1.00 98.44 210 ILE A C 1
ATOM 1665 O O . ILE A 1 210 ? -17.226 -0.164 14.891 1.00 98.44 210 ILE A O 1
ATOM 1669 N N . THR A 1 211 ? -15.505 -1.584 15.107 1.00 98.50 211 THR A N 1
ATOM 1670 C CA . THR A 1 211 ? -15.270 -1.361 16.533 1.00 98.50 211 THR A CA 1
ATOM 1671 C C . THR A 1 211 ? -13.919 -0.690 16.695 1.00 98.50 211 THR A C 1
ATOM 1673 O O . THR A 1 211 ? -12.887 -1.299 16.404 1.00 98.50 211 THR A O 1
ATOM 1676 N N . LEU A 1 212 ? -13.938 0.564 17.141 1.00 97.88 212 LEU A N 1
ATOM 1677 C CA . LEU A 1 212 ? -12.743 1.359 17.395 1.00 97.88 212 LEU A CA 1
ATOM 1678 C C . LEU A 1 212 ? -12.329 1.232 18.871 1.00 97.88 212 LEU A C 1
ATOM 1680 O O . LEU A 1 212 ? -13.169 1.474 19.740 1.00 97.88 212 LEU A O 1
ATOM 1684 N N . PRO A 1 213 ? -11.060 0.907 19.178 1.00 97.44 213 PRO A N 1
ATOM 1685 C CA . PRO A 1 213 ? -10.579 0.878 20.560 1.00 97.44 213 PRO A CA 1
ATOM 1686 C C . PRO A 1 213 ? -10.342 2.284 21.144 1.00 97.44 213 PRO A C 1
ATOM 1688 O O . PRO A 1 213 ? -10.298 2.448 22.357 1.00 97.44 213 PRO A O 1
ATOM 1691 N N . VAL A 1 214 ? -10.225 3.303 20.288 1.00 97.06 214 VAL A N 1
ATOM 1692 C CA . VAL A 1 214 ? -10.004 4.717 20.640 1.00 97.06 214 VAL A CA 1
ATOM 1693 C C . VAL A 1 214 ? -10.894 5.629 19.788 1.00 97.06 214 VAL A C 1
ATOM 1695 O O . VAL A 1 214 ? -11.418 5.173 18.769 1.00 97.06 214 VAL A O 1
ATOM 1698 N N . PRO A 1 215 ? -11.079 6.911 20.153 1.00 95.81 215 PRO A N 1
ATOM 1699 C CA . PRO A 1 215 ? -11.733 7.883 19.282 1.00 95.81 215 PRO A CA 1
ATOM 1700 C C . PRO A 1 215 ? -11.056 8.001 17.911 1.00 95.81 215 PRO A C 1
ATOM 1702 O O . PRO A 1 215 ? -9.859 7.750 17.745 1.00 95.81 215 PRO A O 1
ATOM 1705 N N . GLY A 1 216 ? -11.828 8.417 16.912 1.00 96.19 216 GLY A N 1
ATOM 1706 C CA . GLY A 1 216 ? -11.336 8.478 15.543 1.00 96.19 216 GLY A CA 1
ATOM 1707 C C . GLY A 1 216 ? -12.234 9.267 14.605 1.00 96.19 216 GLY A C 1
ATOM 1708 O O . GLY A 1 216 ? -13.108 10.030 15.024 1.00 96.19 216 GLY A O 1
ATOM 1709 N N . LYS A 1 217 ? -12.015 9.066 13.308 1.00 97.00 217 LYS A N 1
ATOM 1710 C CA . LYS A 1 217 ? -12.895 9.502 12.229 1.00 97.00 217 LYS A CA 1
ATOM 1711 C C . LYS A 1 217 ? -13.395 8.300 11.447 1.00 97.00 217 LYS A C 1
ATOM 1713 O O . LYS A 1 217 ? -12.638 7.379 11.168 1.00 97.00 217 LYS A O 1
ATOM 1718 N N . ILE A 1 218 ? -14.654 8.358 11.038 1.00 97.00 218 ILE A N 1
ATOM 1719 C CA . ILE A 1 218 ? -15.251 7.455 10.056 1.00 97.00 218 ILE A CA 1
ATOM 1720 C C . ILE A 1 218 ? -15.707 8.321 8.887 1.00 97.00 218 ILE A C 1
ATOM 1722 O O . ILE A 1 218 ? -16.545 9.207 9.066 1.00 97.00 218 ILE A O 1
ATOM 1726 N N . PHE A 1 219 ? -15.110 8.123 7.707 1.00 95.19 219 PHE A N 1
ATOM 1727 C CA . PHE A 1 219 ? -15.355 8.964 6.523 1.00 95.19 219 PHE A CA 1
ATOM 1728 C C . PHE A 1 219 ? -15.257 10.473 6.829 1.00 95.19 219 PHE A C 1
ATOM 1730 O O . PHE A 1 219 ? -16.096 11.271 6.420 1.00 95.19 219 PHE A O 1
ATOM 1737 N N . GLY A 1 220 ? -14.242 10.865 7.608 1.00 94.12 220 GLY A N 1
ATOM 1738 C CA . GLY A 1 220 ? -13.994 12.255 8.008 1.00 94.12 220 GLY A CA 1
ATOM 1739 C C . GLY A 1 220 ? -14.819 12.763 9.200 1.00 94.12 220 GLY A C 1
ATOM 1740 O O . GLY A 1 220 ? -14.452 13.783 9.785 1.00 94.12 220 GLY A O 1
ATOM 1741 N N . LYS A 1 221 ? -15.877 12.056 9.622 1.00 96.00 221 LYS A N 1
ATOM 1742 C CA . LYS A 1 221 ? -16.714 12.437 10.773 1.00 96.00 221 LYS A CA 1
ATOM 1743 C C . LYS A 1 221 ? -16.113 11.920 12.074 1.00 96.00 221 LYS A C 1
ATOM 1745 O O . LYS A 1 221 ? -15.834 10.729 12.177 1.00 96.00 221 LYS A O 1
ATOM 1750 N N . LYS A 1 222 ? -15.926 12.798 13.065 1.00 97.12 222 LYS A N 1
ATOM 1751 C CA . LYS A 1 222 ? -15.420 12.413 14.392 1.00 97.12 222 LYS A CA 1
ATOM 1752 C C . LYS A 1 222 ? -16.405 11.478 15.095 1.00 97.12 222 LYS A C 1
ATOM 1754 O O . LYS A 1 222 ? -17.604 11.737 15.087 1.00 97.12 222 LYS A O 1
ATOM 1759 N N . VAL A 1 223 ? -15.880 10.435 15.727 1.00 97.75 223 VAL A N 1
ATOM 1760 C CA . VAL A 1 223 ? -16.646 9.457 16.506 1.00 97.75 223 VAL A CA 1
ATOM 1761 C C . VAL A 1 223 ? -15.893 9.071 17.779 1.00 97.75 223 VAL A C 1
ATOM 1763 O O . VAL A 1 223 ? -14.660 9.114 17.826 1.00 97.75 223 VAL A O 1
ATOM 1766 N N . ALA A 1 224 ? -16.638 8.689 18.815 1.00 97.62 224 ALA A N 1
ATOM 1767 C CA . ALA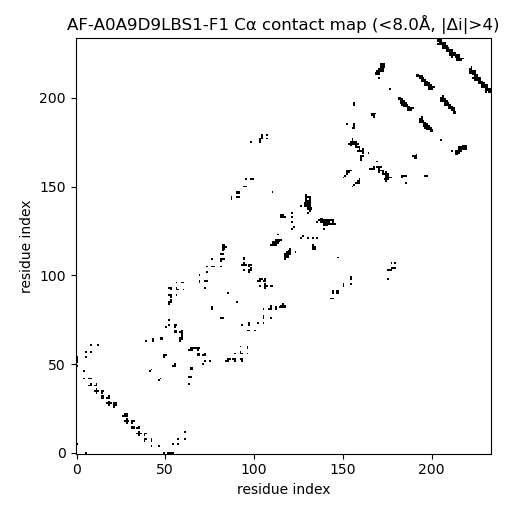 A 1 224 ? -16.071 8.109 20.027 1.00 97.62 224 ALA A CA 1
ATOM 1768 C C . ALA A 1 224 ? -15.556 6.679 19.777 1.00 97.62 224 ALA A C 1
ATOM 1770 O O . ALA A 1 224 ? -15.867 6.059 18.756 1.00 97.62 224 ALA A O 1
ATOM 1771 N N . ALA A 1 225 ? -14.797 6.142 20.733 1.00 97.69 225 ALA A N 1
ATOM 1772 C CA . ALA A 1 225 ? -14.492 4.715 20.770 1.00 97.69 225 ALA A CA 1
ATOM 1773 C C . ALA A 1 225 ? -15.786 3.881 20.852 1.00 97.69 225 ALA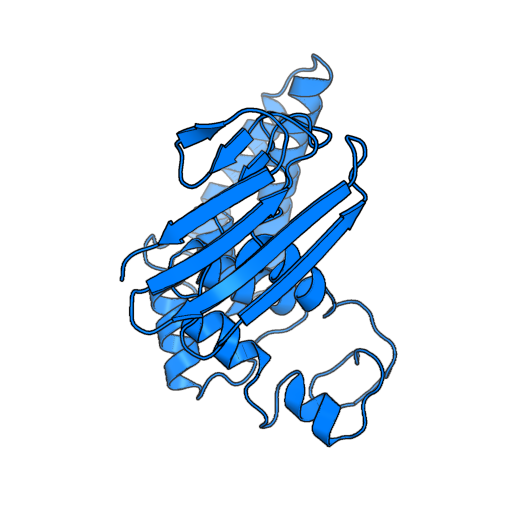 A C 1
ATOM 1775 O O . ALA A 1 225 ? -16.833 4.369 21.281 1.00 97.69 225 ALA A O 1
ATOM 1776 N N . GLY A 1 226 ? -15.706 2.615 20.455 1.00 98.00 226 GLY A N 1
ATOM 1777 C CA . GLY A 1 226 ? -16.833 1.688 20.472 1.00 98.00 226 GLY A CA 1
ATOM 1778 C C . GLY A 1 226 ? -17.290 1.262 19.081 1.00 98.00 226 GLY A C 1
ATOM 1779 O O . GLY A 1 226 ? -16.569 1.393 18.088 1.00 98.00 226 GLY A O 1
ATOM 1780 N N . LYS A 1 227 ? -18.484 0.670 19.040 1.00 98.38 227 LYS A N 1
ATOM 1781 C CA . LYS A 1 227 ? -19.053 0.039 17.850 1.00 98.38 227 LYS A CA 1
ATOM 1782 C C . LYS A 1 227 ? -19.852 1.044 17.024 1.00 98.38 227 LYS A C 1
ATOM 1784 O O . LYS A 1 227 ? -20.772 1.675 17.531 1.00 98.38 227 LYS A O 1
ATOM 1789 N N . HIS A 1 228 ? -19.558 1.099 15.731 1.00 98.50 228 HIS A N 1
ATOM 1790 C CA . HIS A 1 228 ? -20.224 1.946 14.748 1.00 98.50 228 HIS A CA 1
ATOM 1791 C C . HIS A 1 228 ? -20.682 1.106 13.565 1.00 98.50 228 HIS A C 1
ATOM 1793 O O . HIS A 1 228 ? -19.977 0.202 13.118 1.00 98.50 228 HIS A O 1
ATOM 1799 N N . THR A 1 229 ? -21.854 1.423 13.027 1.00 97.94 229 THR A N 1
ATOM 1800 C CA . THR A 1 229 ? -22.364 0.809 11.797 1.00 97.94 229 THR A CA 1
ATOM 1801 C C . THR A 1 229 ? -22.849 1.890 10.852 1.00 97.94 229 THR A C 1
ATOM 1803 O O . THR A 1 229 ? -23.203 2.985 11.286 1.00 97.94 229 THR A O 1
ATOM 1806 N N . GLY A 1 230 ? -22.864 1.592 9.560 1.00 96.94 230 GLY A N 1
ATOM 1807 C CA . GLY A 1 230 ? -23.391 2.523 8.578 1.00 96.94 230 GLY A CA 1
ATOM 1808 C C . GLY A 1 230 ? -23.541 1.907 7.200 1.00 96.94 230 GLY A C 1
ATOM 1809 O O . GLY A 1 230 ? -23.272 0.720 6.986 1.00 96.94 230 GLY A O 1
ATOM 1810 N N . LEU A 1 231 ? -24.000 2.740 6.277 1.00 96.50 231 LEU A N 1
ATOM 1811 C CA . LEU A 1 231 ? -24.149 2.440 4.865 1.00 96.50 231 LEU A CA 1
ATOM 1812 C C . LEU A 1 231 ? -23.396 3.520 4.091 1.00 96.50 231 LEU A C 1
ATOM 1814 O O . LEU A 1 231 ? -23.564 4.706 4.363 1.00 96.50 231 LEU A O 1
ATOM 1818 N N . VAL A 1 232 ? -22.539 3.095 3.173 1.00 93.81 232 VAL A N 1
ATOM 1819 C CA . VAL A 1 232 ? -21.941 3.972 2.169 1.00 93.81 232 VAL A CA 1
ATOM 1820 C C . VAL A 1 232 ? -22.765 3.800 0.906 1.00 93.81 232 VAL A C 1
ATOM 1822 O O . VAL A 1 232 ? -22.789 2.702 0.336 1.00 93.81 232 VAL A O 1
ATOM 1825 N N . ASP A 1 233 ? -23.475 4.859 0.532 1.00 83.94 233 ASP A N 1
ATOM 1826 C CA . ASP A 1 233 ? -24.250 4.910 -0.704 1.00 83.94 233 ASP A CA 1
ATOM 1827 C C . ASP A 1 233 ? -23.314 4.825 -1.922 1.00 83.94 233 ASP A C 1
ATOM 1829 O O . ASP A 1 233 ? -22.100 5.016 -1.802 1.00 83.94 233 ASP A O 1
ATOM 1833 N N . ARG A 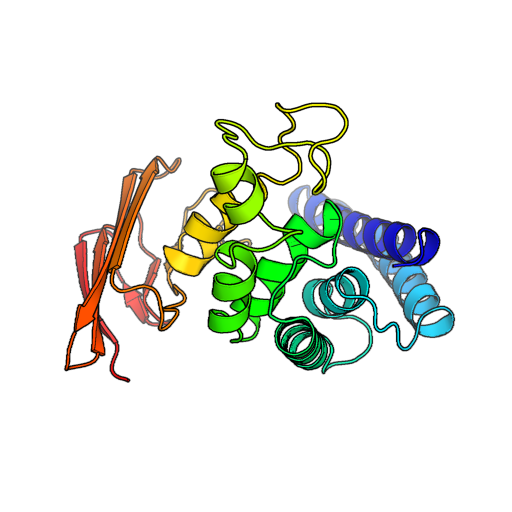1 234 ? -23.872 4.439 -3.073 1.00 60.72 234 ARG A N 1
ATOM 1834 C CA . ARG A 1 234 ? -23.106 4.275 -4.317 1.00 60.72 234 ARG A CA 1
ATOM 1835 C C . ARG A 1 234 ? -22.551 5.592 -4.840 1.00 60.72 234 ARG A C 1
ATOM 1837 O O . ARG A 1 234 ? -23.284 6.600 -4.766 1.00 60.72 234 ARG A O 1
#

Solvent-accessible surface area (backbone atoms only — not comparable to full-atom values): 12467 Å² total; per-residue (Å²): 99,61,67,69,59,55,51,41,54,49,51,23,52,49,24,48,48,51,24,55,50,23,54,77,70,76,42,84,34,64,69,32,50,52,50,22,50,53,34,49,54,50,42,48,68,79,53,54,78,66,80,41,50,39,38,16,22,45,26,47,68,71,74,42,68,53,90,56,21,49,60,53,38,51,50,51,35,60,75,52,72,23,40,56,70,57,58,56,73,21,51,51,33,40,45,49,37,24,43,76,69,76,35,33,52,59,29,48,42,31,52,60,35,57,52,84,34,28,61,34,25,41,47,76,73,66,49,91,55,47,45,65,38,76,88,66,51,81,51,62,77,26,70,68,60,51,43,55,59,55,45,47,39,33,37,54,59,11,62,46,85,34,89,92,32,63,75,54,65,32,40,68,36,59,54,51,83,37,81,92,54,59,61,51,75,51,72,49,84,46,91,58,38,60,36,40,34,35,38,33,63,52,98,79,24,37,41,36,38,37,34,37,54,41,38,31,24,53,78,83,42,79,43,72,49,43,80,46,73,53,71,45,69,124

Nearest PDB structures (foldseek):
  3w5n-assembly1_A  TM=8.987E-01  e=1.264E-11  Streptomyces avermitilis MA-4680 = NBRC 14893
  6gsz-assembly1_A  TM=8.834E-01  e=4.859E-12  Aspergillus terreus
  6i60-assembly1_A  TM=8.796E-01  e=1.770E-11  Dictyoglomus thermophilum H-6-12
  6i60-assembly2_B  TM=8.685E-01  e=1.774E-10  Dictyoglomus thermophilum H-6-12
  5i9f-assembly1_A  TM=3.135E-01  e=1.094E+00  unidentified